Protein AF-A0A4P7W1M1-F1 (afdb_monomer_lite)

InterPro domains:
  IPR024361 Bacteroidetes-Associated Carbohydrate-binding Often N-terminal [PF13004] (93-148)

Secondary structure (DSSP, 8-state):
--HHHHHHHHHHHHHHHHHHHHHHHHHHHHHHHHHHHHHHHHHHHH------------HHHHHH-EEE-SS-EEEEEEE---TTSPPEEEEEE-S-SS---EEEEEEEETTEEEEEEEE----SSS-EEEEEEEEETTEEEEEEEEE-----EE-SPP-BPPTT-EEEEEEEE-SS--EEEEE--TT-----EEE---EEEETTEEEEEEEE----SS-EEEEEEEEETTEEEEEEEEE---------

pLDDT: mean 82.11, std 13.08, range [32.19, 96.81]

Sequence (248 aa):
MNALAIHLYLTIRYINLSFNYFCNFYRIIVMKKLLIFIFCSLILTACEDEPEVDFNFPDDIINKGIKFGPSYDVKTLYFNAPRKSEPKVSVEEITHTYEEWLSTQCYYDDGKWILRIAVSGNDKNSDRRGYVNLKVGKSMTKITVIQKIDNITIQTQPQILPNTGGELKIRFISAEKPKVAINYPAQSNSTWCSLGEITEVDEDTYEVPVSYKENTTYGRIAKLWITTGRDNKVLLSSSVRNSLMNQR

Foldseek 3Di:
DVPVVVVVVVVVVVVVVVVVVVVVVVVVVVVVVVVVVVVVVVVVVVPDQQDDWDKDDPPCQQPVFAEAEQAKDKDKDKIATPPVQDKDKDKFWPDPDPDDFWDWDWDDDDRIIMIMIIGHGHPDPAKTKMWIWIDTGPDIGIGIYIYGDFDKAWPDAADADEQAWDKDKTKIAHSDQKDKDKDFDPVDPDPQKDWDDWDAPDHSMIIIIITGHHHPDAKGKIWIWIDDDHDIDIHIYIHHDPPPPDDD

Structure (mmCIF, N/CA/C/O backbone):
data_AF-A0A4P7W1M1-F1
#
_entry.id   AF-A0A4P7W1M1-F1
#
loop_
_atom_site.group_PDB
_atom_site.id
_atom_site.type_symbol
_atom_site.label_atom_id
_atom_site.label_alt_id
_atom_site.label_comp_id
_atom_site.label_asym_id
_atom_site.label_entity_id
_atom_site.label_seq_id
_atom_site.pdbx_PDB_ins_code
_atom_site.Cartn_x
_atom_site.Cartn_y
_atom_site.Cartn_z
_atom_site.occupancy
_atom_site.B_iso_or_equiv
_atom_site.auth_seq_id
_atom_site.auth_comp_id
_atom_site.auth_asym_id
_atom_site.auth_atom_id
_atom_site.pdbx_PDB_model_num
ATOM 1 N N . MET A 1 1 ? -56.225 21.447 88.882 1.00 61.09 1 MET A N 1
ATOM 2 C CA . MET A 1 1 ? -56.514 20.288 88.005 1.00 61.09 1 MET A CA 1
ATOM 3 C C . MET A 1 1 ? -56.114 20.483 86.528 1.00 61.09 1 MET A C 1
ATOM 5 O O . MET A 1 1 ? -56.487 19.660 85.711 1.00 61.09 1 MET A O 1
ATOM 9 N N . ASN A 1 2 ? -55.305 21.499 86.175 1.00 73.38 2 ASN A N 1
ATOM 10 C CA . ASN A 1 2 ? -54.957 21.807 84.772 1.00 73.38 2 ASN A CA 1
ATOM 11 C C . ASN A 1 2 ? -53.501 21.454 84.388 1.00 73.38 2 ASN A C 1
ATOM 13 O O . ASN A 1 2 ? -53.225 21.092 83.250 1.00 73.38 2 ASN A O 1
ATOM 17 N N . ALA A 1 3 ? -52.561 21.503 85.341 1.00 77.06 3 ALA A N 1
ATOM 18 C CA . ALA A 1 3 ? -51.132 21.310 85.063 1.00 77.06 3 ALA A CA 1
ATOM 19 C C . ALA A 1 3 ? -50.779 19.882 84.604 1.00 77.06 3 ALA A C 1
ATOM 21 O O . ALA A 1 3 ? -49.999 19.713 83.673 1.00 77.06 3 ALA A O 1
ATOM 22 N N . LEU A 1 4 ? -51.395 18.859 85.209 1.00 87.38 4 LEU A N 1
ATOM 23 C CA . LEU A 1 4 ? -51.164 17.453 84.854 1.00 87.38 4 LEU A CA 1
ATOM 24 C C . LEU A 1 4 ? -51.621 17.144 83.417 1.00 87.38 4 LEU A C 1
ATOM 26 O O . LEU A 1 4 ? -50.914 16.471 82.674 1.00 87.38 4 LEU A O 1
ATOM 30 N N . ALA A 1 5 ? -52.779 17.674 83.013 1.00 85.62 5 ALA A N 1
ATOM 31 C CA . ALA A 1 5 ? -53.331 17.472 81.676 1.00 85.62 5 ALA A CA 1
ATOM 32 C C . ALA A 1 5 ? -52.483 18.164 80.596 1.00 85.62 5 ALA A C 1
ATOM 34 O O . ALA A 1 5 ? -52.197 17.566 79.561 1.00 85.62 5 ALA A O 1
ATOM 35 N N . ILE A 1 6 ? -52.015 19.391 80.861 1.00 86.50 6 ILE A N 1
ATOM 36 C CA . ILE A 1 6 ? -51.102 20.119 79.964 1.00 86.50 6 ILE A CA 1
ATOM 37 C C . ILE A 1 6 ? -49.768 19.374 79.834 1.00 86.50 6 ILE A C 1
ATOM 39 O O . ILE A 1 6 ? -49.251 19.226 78.728 1.00 86.50 6 ILE A O 1
ATOM 43 N N . HIS A 1 7 ? -49.230 18.864 80.945 1.00 88.56 7 HIS A N 1
ATOM 44 C CA . HIS A 1 7 ? -47.982 18.106 80.940 1.00 88.56 7 HIS A CA 1
ATOM 45 C C . HIS A 1 7 ? -48.115 16.803 80.140 1.00 88.56 7 HIS A C 1
ATOM 47 O O . HIS A 1 7 ? -47.281 16.516 79.285 1.00 88.56 7 HIS A O 1
ATOM 53 N N . LEU A 1 8 ? -49.206 16.057 80.334 1.00 88.25 8 LEU A N 1
ATOM 54 C CA . LEU A 1 8 ? -49.486 14.840 79.573 1.00 88.25 8 LEU A CA 1
ATOM 55 C C . LEU A 1 8 ? -49.653 15.128 78.070 1.00 88.25 8 LEU A C 1
ATOM 57 O O . LEU A 1 8 ? -49.094 14.410 77.242 1.00 88.25 8 LEU A O 1
ATOM 61 N N . TYR A 1 9 ? -50.362 16.202 77.713 1.00 89.44 9 TYR A N 1
ATOM 62 C CA . TYR A 1 9 ? -50.540 16.626 76.321 1.00 89.44 9 TYR A CA 1
ATOM 63 C C . TYR A 1 9 ? -49.207 16.971 75.641 1.00 89.44 9 TYR A C 1
ATOM 65 O O . TYR A 1 9 ? -48.948 16.534 74.517 1.00 89.44 9 TYR A O 1
ATOM 73 N N . LEU A 1 10 ? -48.333 17.712 76.328 1.00 89.88 10 LEU A N 1
ATOM 74 C CA . LEU A 1 10 ? -47.008 18.062 75.813 1.00 89.88 10 LEU A CA 1
ATOM 75 C C . LEU A 1 10 ? -46.116 16.828 75.646 1.00 89.88 10 LEU A C 1
ATOM 77 O O . LEU A 1 10 ? -45.451 16.705 74.619 1.00 89.88 10 LEU A O 1
ATOM 81 N N . THR A 1 11 ? -46.155 15.886 76.590 1.00 90.56 11 THR A N 1
ATOM 82 C CA . THR A 1 11 ? -45.396 14.631 76.509 1.00 90.56 11 THR A CA 1
ATOM 83 C C . THR A 1 11 ? -45.856 13.764 75.337 1.00 90.56 11 THR A C 1
ATOM 85 O O . THR A 1 11 ? -45.025 13.306 74.556 1.00 90.56 11 THR A O 1
ATOM 88 N N . ILE A 1 12 ? -47.168 13.595 75.135 1.00 88.62 12 ILE A N 1
ATOM 89 C CA . ILE A 1 12 ? -47.704 12.836 73.991 1.00 88.62 12 ILE A CA 1
ATOM 90 C C . ILE A 1 12 ? -47.320 13.507 72.663 1.00 88.62 12 ILE A C 1
ATOM 92 O O . ILE A 1 12 ? -46.901 12.828 71.724 1.00 88.62 12 ILE A O 1
ATOM 96 N N . ARG A 1 13 ? -47.401 14.843 72.580 1.00 88.62 13 ARG A N 1
ATOM 97 C CA . ARG A 1 13 ? -46.996 15.595 71.382 1.00 88.62 13 ARG A CA 1
ATOM 98 C C . ARG A 1 13 ? -45.499 15.464 71.104 1.00 88.62 13 ARG A C 1
ATOM 100 O O . ARG A 1 13 ? -45.118 15.305 69.947 1.00 88.62 13 ARG A O 1
ATOM 107 N N . TYR A 1 14 ? -44.665 15.500 72.141 1.00 87.38 14 TYR A N 1
ATOM 108 C CA . TYR A 1 14 ? -43.219 15.325 72.026 1.00 87.38 14 TYR A CA 1
ATOM 109 C C . TYR A 1 14 ? -42.852 13.916 71.548 1.00 87.38 14 TYR A C 1
ATOM 111 O O . TYR A 1 14 ? -42.043 13.772 70.631 1.00 87.38 14 TYR A O 1
ATOM 119 N N . ILE A 1 15 ? -43.497 12.881 72.096 1.00 86.25 15 ILE A N 1
ATOM 120 C CA . ILE A 1 15 ? -43.318 11.491 71.656 1.00 86.25 15 ILE A CA 1
ATOM 121 C C . ILE A 1 15 ? -43.720 11.349 70.183 1.00 86.25 15 ILE A C 1
ATOM 123 O O . ILE A 1 15 ? -42.936 10.842 69.386 1.00 86.25 15 ILE A O 1
ATOM 127 N N . ASN A 1 16 ? -44.891 11.857 69.791 1.00 85.38 16 ASN A N 1
ATOM 128 C CA . ASN A 1 16 ? -45.369 11.774 68.408 1.00 85.38 16 ASN A CA 1
ATOM 129 C C . ASN A 1 16 ? -44.419 12.487 67.425 1.00 85.38 16 ASN A C 1
ATOM 131 O O . ASN A 1 16 ? -44.045 11.930 66.392 1.00 85.38 16 ASN A O 1
ATOM 135 N N . LEU A 1 17 ? -43.942 13.684 67.783 1.00 83.38 17 LEU A N 1
ATOM 136 C CA . LEU A 1 17 ? -42.967 14.416 66.977 1.00 83.38 17 LEU A CA 1
ATOM 137 C C . LEU A 1 17 ? -41.650 13.631 66.839 1.00 83.38 17 LEU A C 1
ATOM 139 O O . LEU A 1 17 ? -41.124 13.498 65.735 1.00 83.38 17 LEU A O 1
ATOM 143 N N . SER A 1 18 ? -41.160 13.052 67.938 1.00 81.19 18 SER A N 1
ATOM 144 C CA . SER A 1 18 ? -39.919 12.268 67.972 1.00 81.19 18 SER A CA 1
ATOM 145 C C . SER A 1 18 ? -40.007 11.007 67.104 1.00 81.19 18 SER A C 1
ATOM 147 O O . SER A 1 18 ? -39.092 10.723 66.330 1.00 81.19 18 SER A O 1
ATOM 149 N N . PHE A 1 19 ? -41.133 10.288 67.153 1.00 77.88 19 PHE A N 1
ATOM 150 C CA . PHE A 1 19 ? -41.382 9.123 66.297 1.00 77.88 19 PHE A CA 1
ATOM 151 C C . PHE A 1 19 ? -41.468 9.491 64.811 1.00 77.88 19 PHE A C 1
ATOM 153 O O . PHE A 1 19 ? -40.951 8.759 63.966 1.00 77.88 19 PHE A O 1
ATOM 160 N N . ASN A 1 20 ? -42.070 10.635 64.478 1.00 81.00 20 ASN A N 1
ATOM 161 C CA . ASN A 1 20 ? -42.188 11.094 63.094 1.00 81.00 20 ASN A CA 1
ATOM 162 C C . ASN A 1 20 ? -40.812 11.459 62.499 1.00 81.00 20 ASN A C 1
ATOM 164 O O . ASN A 1 20 ? -40.469 11.030 61.395 1.00 81.00 20 ASN A O 1
ATOM 168 N N . TYR A 1 21 ? -39.967 12.153 63.271 1.00 79.38 21 TYR A N 1
ATOM 169 C CA . TYR A 1 21 ? -38.579 12.421 62.880 1.00 79.38 21 TYR A CA 1
ATOM 170 C C . TYR A 1 21 ? -37.759 11.137 62.716 1.00 79.38 21 TYR A C 1
ATOM 172 O O . TYR A 1 21 ? -37.032 11.001 61.730 1.00 79.38 21 TYR A O 1
ATOM 180 N N . PHE A 1 22 ? -37.912 10.170 63.625 1.00 79.00 22 PHE A N 1
ATOM 181 C CA . PHE A 1 22 ? -37.220 8.884 63.537 1.00 79.00 22 PHE A CA 1
ATOM 182 C C . PHE A 1 22 ? -37.613 8.095 62.276 1.00 79.00 22 PHE A C 1
ATOM 184 O O . PHE A 1 22 ? -36.745 7.600 61.554 1.00 79.00 22 PHE A O 1
ATOM 191 N N . CYS A 1 23 ? -38.908 8.042 61.950 1.00 70.19 23 CYS A N 1
ATOM 192 C CA . CYS A 1 23 ? -39.398 7.376 60.741 1.00 70.19 23 CYS A CA 1
ATOM 193 C C . CYS A 1 23 ? -38.884 8.049 59.458 1.00 70.19 23 CYS A C 1
ATOM 195 O O . CYS A 1 23 ? -38.475 7.361 58.521 1.00 70.19 23 CYS A O 1
ATOM 197 N N . ASN A 1 24 ? -38.842 9.385 59.419 1.00 77.44 24 ASN A N 1
ATOM 198 C CA . ASN A 1 24 ? -38.277 10.118 58.284 1.00 77.44 24 ASN A CA 1
ATOM 199 C C . ASN A 1 24 ? -36.773 9.864 58.126 1.00 77.44 24 ASN A C 1
ATOM 201 O O . ASN A 1 24 ? -36.302 9.648 57.009 1.00 77.44 24 ASN A O 1
ATOM 205 N N . PHE A 1 25 ? -36.024 9.819 59.230 1.00 76.88 25 PHE A N 1
ATOM 206 C CA . PHE A 1 25 ? -34.594 9.513 59.206 1.00 76.88 25 PHE A CA 1
ATOM 207 C C . PHE A 1 25 ? -34.324 8.100 58.671 1.00 76.88 25 PHE A C 1
ATOM 209 O O . PHE A 1 25 ? -33.496 7.917 57.776 1.00 76.88 25 PHE A O 1
ATOM 216 N N . TYR A 1 26 ? -35.091 7.111 59.139 1.00 77.38 26 TYR A N 1
ATOM 217 C CA . TYR A 1 26 ? -35.019 5.742 58.630 1.00 77.38 26 TYR A CA 1
ATOM 218 C C . TYR A 1 26 ? -35.339 5.672 57.129 1.00 77.38 26 TYR A C 1
ATOM 220 O O . TYR A 1 26 ? -34.598 5.052 56.364 1.00 77.38 26 TYR A O 1
ATOM 228 N N . ARG A 1 27 ? -36.382 6.376 56.669 1.00 77.88 27 ARG A N 1
ATOM 229 C CA . ARG A 1 27 ? -36.769 6.421 55.250 1.00 77.88 27 ARG A CA 1
ATOM 230 C C . ARG A 1 27 ? -35.666 6.996 54.359 1.00 77.88 27 ARG A C 1
ATOM 232 O O . ARG A 1 27 ? -35.419 6.459 53.282 1.00 77.88 27 ARG A O 1
ATOM 239 N N . ILE A 1 28 ? -34.968 8.038 54.814 1.00 81.81 28 ILE A N 1
ATOM 240 C CA . ILE A 1 28 ? -33.827 8.624 54.091 1.00 81.81 28 ILE A CA 1
ATOM 241 C C . ILE A 1 28 ? -32.672 7.619 53.988 1.00 81.81 28 ILE A C 1
ATOM 243 O O . ILE A 1 28 ? -32.080 7.476 52.918 1.00 81.81 28 ILE A O 1
ATOM 247 N N . ILE A 1 29 ? -32.358 6.896 55.067 1.00 81.12 29 ILE A N 1
ATOM 248 C CA . ILE A 1 29 ? -31.296 5.876 55.063 1.00 81.12 29 ILE A CA 1
ATOM 249 C C . ILE A 1 29 ? -31.637 4.733 54.100 1.00 81.12 29 ILE A C 1
ATOM 251 O O . ILE A 1 29 ? -30.782 4.321 53.314 1.00 81.12 29 ILE A O 1
ATOM 255 N N . VAL A 1 30 ? -32.878 4.240 54.130 1.00 79.81 30 VAL A N 1
ATOM 256 C CA . VAL A 1 30 ? -33.335 3.160 53.242 1.00 79.81 30 VAL A CA 1
ATOM 257 C C . VAL A 1 30 ? -33.290 3.601 51.777 1.00 79.81 30 VAL A C 1
ATOM 259 O O . VAL A 1 30 ? -32.744 2.879 50.945 1.00 79.81 30 VAL A O 1
ATOM 262 N N . MET A 1 31 ? -33.772 4.809 51.466 1.00 85.12 31 MET A N 1
ATOM 263 C CA . MET A 1 31 ? -33.715 5.375 50.111 1.00 85.12 31 MET A CA 1
ATOM 264 C C . MET A 1 31 ? -32.271 5.528 49.615 1.00 85.12 31 MET A C 1
ATOM 266 O O . MET A 1 31 ? -31.979 5.151 48.485 1.00 85.12 31 MET A O 1
ATOM 270 N N . LYS A 1 32 ? -31.344 6.004 50.461 1.00 82.38 32 LYS A N 1
ATOM 271 C CA . LYS A 1 32 ? -29.915 6.109 50.110 1.00 82.38 32 LYS A CA 1
ATOM 272 C C . LYS A 1 32 ? -29.282 4.747 49.825 1.00 82.38 32 LYS A C 1
ATOM 274 O O . LYS A 1 32 ? -28.564 4.616 48.839 1.00 82.38 32 LYS A O 1
ATOM 279 N N . LYS A 1 33 ? -29.555 3.731 50.653 1.00 84.50 33 LYS A N 1
ATOM 280 C CA . LYS A 1 33 ? -29.047 2.367 50.427 1.00 84.50 33 LYS A CA 1
ATOM 281 C C . LYS A 1 33 ? -29.582 1.765 49.128 1.00 84.50 33 LYS A C 1
ATOM 283 O O . LYS A 1 33 ? -28.815 1.147 48.398 1.00 84.50 33 LYS A O 1
ATOM 288 N N . LEU A 1 34 ? -30.862 1.984 48.825 1.00 84.62 34 LEU A N 1
ATOM 289 C CA . LEU A 1 34 ? -31.472 1.522 47.580 1.00 84.62 34 LEU A CA 1
ATOM 290 C C . LEU A 1 34 ? -30.829 2.192 46.357 1.00 84.62 34 LEU A C 1
ATOM 292 O O . LEU A 1 34 ? -30.487 1.511 45.397 1.00 84.62 34 LEU A O 1
ATOM 296 N N . LEU A 1 35 ? -30.599 3.507 46.416 1.00 83.75 35 LEU A N 1
ATOM 297 C CA . LEU A 1 35 ? -29.946 4.264 45.344 1.00 83.75 35 LEU A CA 1
ATOM 298 C C . LEU A 1 35 ? -28.510 3.786 45.090 1.00 83.75 35 LEU A C 1
ATOM 300 O O . LEU A 1 35 ? -28.129 3.591 43.940 1.00 83.75 35 LEU A O 1
ATOM 304 N N . ILE A 1 36 ? -27.739 3.537 46.154 1.00 86.88 36 ILE A N 1
ATOM 305 C CA . ILE A 1 36 ? -26.383 2.974 46.053 1.00 86.88 36 ILE A CA 1
ATOM 306 C C . ILE A 1 36 ? -26.425 1.579 45.421 1.00 86.88 36 ILE A C 1
ATOM 308 O O . ILE A 1 36 ? -25.640 1.296 44.525 1.00 86.88 36 ILE A O 1
ATOM 312 N N . PHE A 1 37 ? -27.358 0.721 45.839 1.00 84.56 37 PHE A N 1
ATOM 313 C CA . PHE A 1 37 ? -27.497 -0.623 45.281 1.00 84.56 37 PHE A CA 1
ATOM 314 C C . PHE A 1 37 ? -27.858 -0.602 43.788 1.00 84.56 37 PHE A C 1
ATOM 316 O O . PHE A 1 37 ? -27.264 -1.340 43.003 1.00 84.56 37 PHE A O 1
ATOM 323 N N . ILE A 1 38 ? -28.782 0.275 43.382 1.00 83.19 38 ILE A N 1
ATOM 324 C CA . ILE A 1 38 ? -29.147 0.476 41.972 1.00 83.19 38 ILE A CA 1
ATOM 325 C C . ILE A 1 38 ? -27.938 0.980 41.179 1.00 83.19 38 ILE A C 1
ATOM 327 O O . ILE A 1 38 ? -27.645 0.444 40.117 1.00 83.19 38 ILE A O 1
ATOM 331 N N . PHE A 1 39 ? -27.197 1.956 41.708 1.00 82.44 39 PHE A N 1
ATOM 332 C CA . PHE A 1 39 ? -26.004 2.492 41.055 1.00 82.44 39 PHE A CA 1
ATOM 333 C C . PHE A 1 39 ? -24.899 1.435 40.900 1.00 82.44 39 PHE A C 1
ATOM 335 O O . PHE A 1 39 ? -24.341 1.284 39.818 1.00 82.44 39 PHE A O 1
ATOM 342 N N . CYS A 1 40 ? -24.634 0.632 41.936 1.00 77.69 40 CYS A N 1
ATOM 343 C CA . CYS A 1 40 ? -23.702 -0.495 41.853 1.00 77.69 40 CYS A CA 1
ATOM 344 C C . CYS A 1 40 ? -24.163 -1.559 40.845 1.00 77.69 40 CYS A C 1
ATOM 346 O O . CYS A 1 40 ? -23.342 -2.077 40.095 1.00 77.69 40 CYS A O 1
ATOM 348 N N . SER A 1 41 ? -25.463 -1.855 40.787 1.00 77.19 41 SER A N 1
ATOM 349 C CA . SER A 1 41 ? -26.026 -2.813 39.822 1.00 77.19 41 SER A CA 1
ATOM 350 C C . SER A 1 41 ? -25.926 -2.300 38.379 1.00 77.19 41 SER A C 1
ATOM 352 O O . SER A 1 41 ? -25.639 -3.069 37.465 1.00 77.19 41 SER A O 1
ATOM 354 N N . LEU A 1 42 ? -26.097 -0.991 38.170 1.00 74.50 42 LEU A N 1
ATOM 355 C CA . LEU A 1 42 ? -25.891 -0.334 36.875 1.00 74.50 42 LEU A CA 1
ATOM 356 C C . LEU A 1 42 ? -24.417 -0.365 36.442 1.00 74.50 42 LEU A C 1
ATOM 358 O O . LEU A 1 42 ? -24.126 -0.619 35.280 1.00 74.50 42 LEU A O 1
ATOM 362 N N . ILE A 1 43 ? -23.474 -0.169 37.369 1.00 71.12 43 ILE A N 1
ATOM 363 C CA . ILE A 1 43 ? -22.036 -0.284 37.069 1.00 71.12 43 ILE A CA 1
ATOM 364 C C . ILE A 1 43 ? -21.655 -1.731 36.730 1.00 71.12 43 ILE A C 1
ATOM 366 O O . ILE A 1 43 ? -20.899 -1.959 35.790 1.00 71.12 43 ILE A O 1
ATOM 370 N N . LEU A 1 44 ? -22.189 -2.710 37.466 1.00 65.12 44 LEU A N 1
ATOM 371 C CA . LEU A 1 44 ? -21.928 -4.130 37.210 1.00 65.12 44 LEU A CA 1
ATOM 372 C C . LEU A 1 44 ? -22.513 -4.598 35.871 1.00 65.12 44 LEU A C 1
ATOM 374 O O . LEU A 1 44 ? -21.884 -5.398 35.193 1.00 65.12 44 LEU A O 1
ATOM 378 N N . THR A 1 45 ? -23.671 -4.073 35.462 1.00 61.38 45 THR A N 1
ATOM 379 C CA . THR A 1 45 ? -24.253 -4.354 34.135 1.00 61.38 45 THR A CA 1
ATOM 380 C C . THR A 1 45 ? -23.542 -3.618 33.000 1.00 61.38 45 THR A C 1
ATOM 382 O O . THR A 1 45 ? -23.507 -4.133 31.893 1.00 61.38 45 THR A O 1
ATOM 385 N N . ALA A 1 46 ? -22.915 -2.465 33.254 1.00 61.34 46 ALA A N 1
ATOM 386 C CA . ALA A 1 46 ? -22.050 -1.798 32.274 1.00 61.34 46 ALA A CA 1
ATOM 387 C C . ALA A 1 46 ? -20.712 -2.530 32.049 1.00 61.34 46 ALA A C 1
ATOM 389 O O . ALA A 1 46 ? -20.013 -2.262 31.073 1.00 61.34 46 ALA A O 1
ATOM 390 N N . CYS A 1 47 ? -20.354 -3.458 32.938 1.00 55.91 47 CYS A N 1
ATOM 391 C CA . CYS A 1 47 ? -19.237 -4.376 32.767 1.00 55.91 47 CYS A CA 1
ATOM 392 C C . CYS A 1 47 ? -19.719 -5.629 32.015 1.00 55.91 47 CYS A C 1
ATOM 394 O O . CYS A 1 47 ? -19.639 -6.743 32.523 1.00 55.91 47 CYS A O 1
ATOM 396 N N . GLU A 1 48 ? -20.289 -5.451 30.821 1.00 59.47 48 GLU A N 1
ATOM 397 C CA . GLU A 1 48 ? -20.511 -6.584 29.923 1.00 59.47 48 GLU A CA 1
ATOM 398 C C . GLU A 1 48 ? -19.146 -7.133 29.495 1.00 59.47 48 GLU A C 1
ATOM 400 O O . GLU A 1 48 ? -18.283 -6.401 29.002 1.00 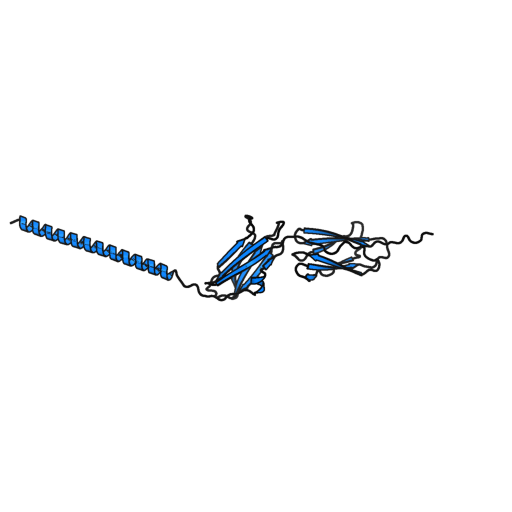59.47 48 GLU A O 1
ATOM 405 N N . ASP A 1 49 ? -18.944 -8.432 29.709 1.00 66.94 49 ASP A N 1
ATOM 406 C CA . ASP A 1 49 ? -17.794 -9.159 29.193 1.00 66.94 49 ASP A CA 1
ATOM 407 C C . ASP A 1 49 ? -17.782 -9.046 27.663 1.00 66.94 49 ASP A C 1
ATOM 409 O O . ASP A 1 49 ? -18.542 -9.730 26.975 1.00 66.94 49 ASP A O 1
ATOM 413 N N . GLU A 1 50 ? -16.927 -8.167 27.119 1.00 68.94 50 GLU A N 1
ATOM 414 C CA . GLU A 1 50 ? -16.686 -8.113 25.674 1.00 68.94 50 GLU A CA 1
ATOM 415 C C . GLU A 1 50 ? -16.345 -9.546 25.208 1.00 68.94 50 GLU A C 1
ATOM 417 O O . GLU A 1 50 ? -15.461 -10.182 25.800 1.00 68.94 50 GLU A O 1
ATOM 422 N N . PRO A 1 51 ? -17.046 -10.095 24.197 1.00 71.88 51 PRO A N 1
ATOM 423 C CA . PRO A 1 51 ? -16.843 -11.476 23.786 1.00 71.88 51 PRO A CA 1
ATOM 424 C C . PRO A 1 51 ? -15.407 -11.672 23.299 1.00 71.88 51 PRO A C 1
ATOM 426 O O . PRO A 1 51 ? -14.821 -10.791 22.661 1.00 71.88 51 PRO A O 1
ATOM 429 N N . GLU A 1 52 ? -14.838 -12.838 23.587 1.00 74.81 52 GLU A N 1
ATOM 430 C CA . GLU A 1 52 ? -13.599 -13.262 22.948 1.00 74.81 52 GLU A CA 1
ATOM 431 C C . GLU A 1 52 ? -13.924 -13.599 21.489 1.00 74.81 52 GLU A C 1
ATOM 433 O O . GLU A 1 52 ? -14.751 -14.466 21.201 1.00 74.81 52 GLU A O 1
ATOM 438 N N . VAL A 1 53 ? -13.348 -12.829 20.568 1.00 81.06 53 VAL A N 1
ATOM 439 C CA . VAL A 1 53 ? -13.566 -12.981 19.130 1.00 81.06 53 VAL A CA 1
ATOM 440 C C . VAL A 1 53 ? -12.237 -13.345 18.505 1.00 81.06 53 VAL A C 1
ATOM 442 O O . VAL A 1 53 ? -11.291 -12.561 18.563 1.00 81.06 53 VAL A O 1
ATOM 445 N N . ASP A 1 54 ? -12.176 -14.516 17.887 1.00 74.81 54 ASP A N 1
ATOM 446 C CA . ASP A 1 54 ? -11.045 -14.877 17.045 1.00 74.81 54 ASP A CA 1
ATOM 447 C C . ASP A 1 54 ? -11.226 -14.216 15.673 1.00 74.81 54 ASP A C 1
ATOM 449 O O . ASP A 1 54 ? -12.142 -14.545 14.914 1.00 74.81 54 ASP A O 1
ATOM 453 N N . PHE A 1 55 ? -10.394 -13.219 15.389 1.00 82.62 55 PHE A N 1
ATOM 454 C CA . PHE A 1 55 ? -10.259 -12.622 14.069 1.00 82.62 55 PHE A CA 1
ATOM 455 C C . PHE A 1 55 ? -8.771 -12.387 13.824 1.00 82.62 55 PHE A C 1
ATOM 457 O O . PHE A 1 55 ? -8.065 -11.891 14.698 1.00 82.62 55 PHE A O 1
ATOM 464 N N . ASN A 1 56 ? -8.295 -12.741 12.635 1.00 75.88 56 ASN A N 1
ATOM 465 C CA . ASN A 1 56 ? -6.898 -12.581 12.257 1.00 75.88 56 ASN A CA 1
ATOM 466 C C . ASN A 1 56 ? -6.791 -12.193 10.781 1.00 75.88 56 ASN A C 1
ATOM 468 O O . ASN A 1 56 ? -7.638 -12.556 9.960 1.00 75.88 56 ASN A O 1
ATOM 472 N N . PHE A 1 57 ? -5.734 -11.457 10.450 1.00 85.19 57 PHE A N 1
ATOM 473 C CA . PHE A 1 57 ? -5.298 -11.265 9.069 1.00 85.19 57 PHE A CA 1
ATOM 474 C C . PHE A 1 57 ? -4.235 -12.310 8.716 1.00 85.19 57 PHE A C 1
ATOM 476 O O . PHE A 1 57 ? -3.613 -12.865 9.621 1.00 85.19 57 PHE A O 1
ATOM 483 N N . PRO A 1 58 ? -3.992 -12.569 7.419 1.00 86.75 58 PRO A N 1
ATOM 484 C CA . PRO A 1 58 ? -2.864 -13.386 6.986 1.00 86.75 58 PRO A CA 1
ATOM 485 C C . PRO A 1 58 ? -1.547 -12.967 7.657 1.00 86.75 58 PRO A C 1
ATOM 487 O O . PRO A 1 58 ? -1.255 -11.771 7.735 1.00 86.75 58 PRO A O 1
ATOM 490 N N . ASP A 1 59 ? -0.728 -13.944 8.062 1.00 84.94 59 ASP A N 1
ATOM 491 C CA . ASP A 1 59 ? 0.550 -13.724 8.760 1.00 84.94 59 ASP A CA 1
ATOM 492 C C . ASP A 1 59 ? 1.475 -12.750 8.030 1.00 84.94 59 ASP A C 1
ATOM 494 O O . ASP A 1 59 ? 2.229 -12.011 8.658 1.00 84.94 59 ASP A O 1
ATOM 498 N N . ASP A 1 60 ? 1.413 -12.720 6.698 1.00 86.56 60 ASP A N 1
ATOM 499 C CA . ASP A 1 60 ? 2.226 -11.811 5.897 1.00 86.56 60 ASP A CA 1
ATOM 500 C C . ASP A 1 60 ? 1.881 -10.336 6.180 1.00 86.56 60 ASP A C 1
ATOM 502 O O . ASP A 1 60 ? 2.763 -9.501 6.366 1.00 86.56 60 ASP A O 1
ATOM 506 N N . ILE A 1 61 ? 0.590 -10.023 6.334 1.00 87.69 61 ILE A N 1
ATOM 507 C CA . ILE A 1 61 ? 0.119 -8.672 6.672 1.00 87.69 61 ILE A CA 1
ATOM 508 C C . ILE A 1 61 ? 0.550 -8.293 8.088 1.00 87.69 61 ILE A C 1
ATOM 510 O O . ILE A 1 61 ? 0.948 -7.154 8.325 1.00 87.69 61 ILE A O 1
ATOM 514 N N . ILE A 1 62 ? 0.479 -9.236 9.026 1.00 87.44 62 ILE A N 1
ATOM 515 C CA . ILE A 1 62 ? 0.848 -8.990 10.422 1.00 87.44 62 ILE A CA 1
ATOM 516 C C . ILE A 1 62 ? 2.357 -8.777 10.559 1.00 87.44 62 ILE A C 1
ATOM 518 O O . ILE A 1 62 ? 2.794 -7.822 11.199 1.00 87.44 62 ILE A O 1
ATOM 522 N N . ASN A 1 63 ? 3.153 -9.634 9.920 1.00 88.19 63 ASN A N 1
ATOM 523 C CA . ASN A 1 63 ? 4.601 -9.653 10.094 1.00 88.19 63 ASN A CA 1
ATOM 524 C C . ASN A 1 63 ? 5.326 -8.635 9.204 1.00 88.19 63 ASN A C 1
ATOM 526 O O . ASN A 1 63 ? 6.267 -7.989 9.666 1.00 88.19 63 ASN A O 1
ATOM 530 N N . LYS A 1 64 ? 4.917 -8.472 7.938 1.00 89.44 64 LYS A N 1
ATOM 531 C CA . LYS A 1 64 ? 5.563 -7.534 6.999 1.00 89.44 64 LYS A CA 1
ATOM 532 C C . LYS A 1 64 ? 4.865 -6.179 6.922 1.00 89.44 64 LYS A C 1
ATOM 534 O O . LYS A 1 64 ? 5.487 -5.199 6.505 1.00 89.44 64 LYS A O 1
ATOM 539 N N . GLY A 1 65 ? 3.604 -6.103 7.340 1.00 91.25 65 GLY A N 1
ATOM 540 C CA . GLY A 1 65 ? 2.791 -4.905 7.193 1.00 91.25 65 GLY A CA 1
ATOM 541 C C . GLY A 1 65 ? 2.292 -4.690 5.765 1.00 91.25 65 GLY A C 1
ATOM 542 O O . GLY A 1 65 ? 2.423 -5.532 4.878 1.00 91.25 65 GLY A O 1
ATOM 543 N N . ILE A 1 66 ? 1.712 -3.517 5.541 1.00 93.56 66 ILE A N 1
ATOM 544 C CA . ILE A 1 66 ? 1.174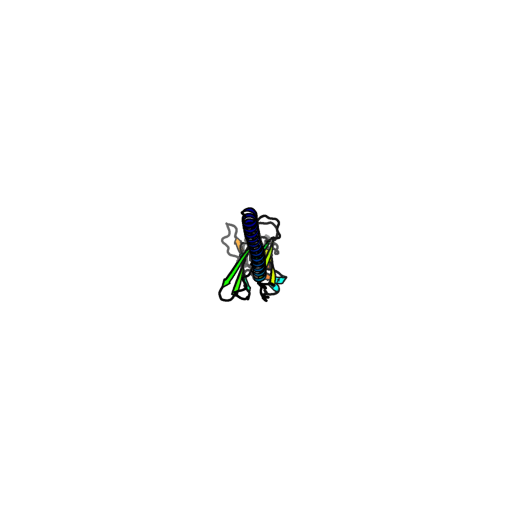 -3.087 4.257 1.00 93.56 66 ILE A CA 1
ATOM 545 C C . ILE A 1 66 ? 2.066 -1.987 3.701 1.00 93.56 66 ILE A C 1
ATOM 547 O O . ILE A 1 66 ? 2.229 -0.931 4.315 1.00 93.56 66 ILE A O 1
ATOM 551 N N . LYS A 1 67 ? 2.624 -2.238 2.516 1.00 92.25 67 LYS A N 1
ATOM 552 C CA . LYS A 1 67 ? 3.433 -1.269 1.777 1.00 92.25 67 LYS A CA 1
ATOM 553 C C . LYS A 1 67 ? 2.566 -0.468 0.813 1.00 92.25 67 LYS A C 1
ATOM 555 O O . LYS A 1 67 ? 1.753 -1.052 0.095 1.00 92.25 67 LYS A O 1
ATOM 560 N N . PHE A 1 68 ? 2.764 0.839 0.794 1.00 91.94 68 PHE A N 1
ATOM 561 C CA . PHE A 1 68 ? 2.177 1.767 -0.163 1.00 91.94 68 PHE A CA 1
ATOM 562 C C . PHE A 1 68 ? 3.277 2.491 -0.933 1.00 91.94 68 PHE A C 1
ATOM 564 O O . PHE A 1 68 ? 4.345 2.787 -0.383 1.00 91.94 68 PHE A O 1
ATOM 571 N N . GLY A 1 69 ? 2.976 2.802 -2.190 1.00 89.06 69 GLY A N 1
ATOM 572 C CA . GLY A 1 69 ? 3.769 3.723 -2.985 1.00 89.06 69 GLY A CA 1
ATOM 573 C C . GLY A 1 69 ? 3.674 5.167 -2.474 1.00 89.06 69 GLY A C 1
ATOM 574 O O . GLY A 1 69 ? 2.917 5.462 -1.540 1.00 89.06 69 GLY A O 1
ATOM 575 N N . PRO A 1 70 ? 4.451 6.090 -3.056 1.00 88.56 70 PRO A N 1
ATOM 576 C CA . PRO A 1 70 ? 4.405 7.504 -2.702 1.00 88.56 70 PRO A CA 1
ATOM 577 C C . PRO A 1 70 ? 3.091 8.211 -3.033 1.00 88.56 70 PRO A C 1
ATOM 579 O O . PRO A 1 70 ? 2.842 9.288 -2.494 1.00 88.56 70 PRO A O 1
ATOM 582 N N . SER A 1 71 ? 2.268 7.678 -3.930 1.00 88.88 71 SER A N 1
ATOM 583 C CA . SER A 1 71 ? 1.016 8.314 -4.333 1.00 88.88 71 SER A CA 1
ATOM 584 C C . SER A 1 71 ? -0.108 8.064 -3.318 1.00 88.88 71 SER A C 1
ATOM 586 O O . SER A 1 71 ? 0.010 7.241 -2.409 1.00 88.88 71 SER A O 1
ATOM 588 N N . TYR A 1 72 ? -1.223 8.789 -3.469 1.00 91.62 72 TYR A N 1
ATOM 589 C CA . TYR A 1 72 ? -2.464 8.420 -2.787 1.00 91.62 72 TYR A CA 1
ATOM 590 C C . TYR A 1 72 ? -2.898 7.029 -3.245 1.00 91.62 72 TYR A C 1
ATOM 592 O O . TYR A 1 72 ? -2.965 6.772 -4.449 1.00 91.62 72 TYR A O 1
ATOM 600 N N . ASP A 1 73 ? -3.241 6.171 -2.294 1.00 93.31 73 ASP A N 1
ATOM 601 C CA . ASP A 1 73 ? -3.727 4.829 -2.577 1.00 93.31 73 ASP A CA 1
ATOM 602 C C . ASP A 1 73 ? -4.580 4.304 -1.412 1.00 93.31 73 ASP A C 1
ATOM 604 O O . ASP A 1 73 ? -4.518 4.801 -0.280 1.00 93.31 73 ASP A O 1
ATOM 608 N N . VAL A 1 74 ? -5.414 3.306 -1.704 1.00 96.12 74 VAL A N 1
ATOM 609 C CA . VAL A 1 74 ? -6.327 2.680 -0.751 1.00 96.12 74 VAL A CA 1
ATOM 610 C C . VAL A 1 74 ? -6.244 1.170 -0.874 1.00 96.12 74 VAL A C 1
ATOM 612 O O . VAL A 1 74 ? -6.567 0.595 -1.912 1.00 96.12 74 VAL A O 1
ATOM 615 N N . LYS A 1 75 ? -5.928 0.507 0.237 1.00 95.44 75 LYS A N 1
ATOM 616 C CA . LYS A 1 75 ? -5.986 -0.952 0.340 1.00 95.44 75 LYS A CA 1
ATOM 617 C C . LYS A 1 75 ? -7.172 -1.381 1.181 1.00 95.44 75 LYS A C 1
ATOM 619 O O . LYS A 1 75 ? -7.493 -0.773 2.200 1.00 95.44 75 LYS A O 1
ATOM 624 N N . THR A 1 76 ? -7.830 -2.438 0.721 1.00 95.25 76 THR A N 1
ATOM 625 C CA . THR A 1 76 ? -9.021 -2.996 1.358 1.00 95.25 76 THR A CA 1
ATOM 626 C C . THR A 1 76 ? -8.692 -4.378 1.890 1.00 95.25 76 THR A C 1
ATOM 628 O O . THR A 1 76 ? -8.258 -5.245 1.134 1.00 95.25 76 THR A O 1
ATOM 631 N N . LEU A 1 77 ? -8.893 -4.570 3.188 1.00 93.94 77 LEU A N 1
ATOM 632 C CA . LEU A 1 77 ? -8.747 -5.848 3.865 1.00 93.94 77 LEU A CA 1
ATOM 633 C C . LEU A 1 77 ? -10.115 -6.362 4.288 1.00 93.94 77 LEU A C 1
ATOM 635 O O . LEU A 1 77 ? -10.997 -5.589 4.663 1.00 93.94 77 LEU A O 1
ATOM 639 N N . TYR A 1 78 ? -10.251 -7.680 4.283 1.00 91.81 78 TYR A N 1
ATOM 640 C CA . TYR A 1 78 ? -11.459 -8.370 4.704 1.00 91.81 78 TYR A CA 1
ATOM 641 C C . TYR A 1 78 ? -11.125 -9.261 5.886 1.00 91.81 78 TYR A C 1
ATOM 643 O O . TYR A 1 78 ? -10.098 -9.941 5.875 1.00 91.81 78 TYR A O 1
ATOM 651 N N . PHE A 1 79 ? -11.999 -9.284 6.883 1.00 89.94 79 PHE A N 1
ATOM 652 C CA . PHE A 1 79 ? -11.877 -10.202 8.006 1.00 89.94 79 PHE A CA 1
ATOM 653 C C . PHE A 1 79 ? -13.250 -10.678 8.472 1.00 89.94 79 PHE A C 1
ATOM 655 O O . PHE A 1 79 ? -14.281 -10.032 8.258 1.00 89.94 79 PHE A O 1
ATOM 662 N N . ASN A 1 80 ? -13.249 -11.850 9.099 1.00 87.19 80 ASN A N 1
ATOM 663 C CA . ASN A 1 80 ? -14.446 -12.456 9.654 1.00 87.19 80 ASN A CA 1
ATOM 664 C C . ASN A 1 80 ? -14.509 -12.137 11.147 1.00 87.19 80 ASN A C 1
ATOM 666 O O . ASN A 1 80 ? -13.572 -12.424 11.883 1.00 87.19 80 ASN A O 1
ATOM 670 N N . ALA A 1 81 ? -15.623 -11.559 11.581 1.00 86.12 81 ALA A N 1
ATOM 671 C CA . ALA A 1 81 ? -15.968 -11.387 12.985 1.00 86.12 81 ALA A CA 1
ATOM 672 C C . ALA A 1 81 ? -17.500 -11.326 13.120 1.00 86.12 81 ALA A C 1
ATOM 674 O O . ALA A 1 81 ? -18.181 -10.944 12.159 1.00 86.12 81 ALA A O 1
ATOM 675 N N . PRO A 1 82 ? -18.077 -11.681 14.283 1.00 84.50 82 PRO A N 1
ATOM 676 C CA . PRO A 1 82 ? -19.511 -11.549 14.507 1.00 84.50 82 PRO A CA 1
ATOM 677 C C . PRO A 1 82 ? -19.974 -10.105 14.284 1.00 84.50 82 PRO A C 1
ATOM 679 O O . PRO A 1 82 ? -19.361 -9.166 14.782 1.00 84.50 82 PRO A O 1
ATOM 682 N N . ARG A 1 83 ? -21.103 -9.907 13.593 1.00 80.81 83 ARG A N 1
ATOM 683 C CA . ARG A 1 83 ? -21.649 -8.561 13.318 1.00 80.81 83 ARG A CA 1
ATOM 684 C C . ARG A 1 83 ? -21.934 -7.745 14.587 1.00 80.81 83 ARG A C 1
ATOM 686 O O . ARG A 1 83 ? -21.865 -6.526 14.557 1.00 80.81 83 ARG A O 1
ATOM 693 N N . LYS A 1 84 ? -22.271 -8.414 15.694 1.00 82.56 84 LYS A N 1
ATOM 694 C CA . LYS A 1 84 ? -22.525 -7.765 16.994 1.00 82.56 84 LYS A CA 1
ATOM 695 C C . LYS A 1 84 ? -21.249 -7.228 17.654 1.00 82.56 84 LYS A C 1
ATOM 697 O O . LYS A 1 84 ? -21.344 -6.408 18.557 1.00 82.56 84 LYS A O 1
ATOM 702 N N . SER A 1 85 ? -20.082 -7.695 17.222 1.00 81.88 85 SER A N 1
ATOM 703 C CA . SER A 1 85 ? -18.783 -7.277 17.735 1.00 81.88 85 SER A CA 1
ATOM 704 C C . SER A 1 85 ? -18.249 -6.151 16.856 1.00 81.88 85 SER A C 1
ATOM 706 O O . SER A 1 85 ? -17.438 -6.389 15.966 1.00 81.88 85 SER A O 1
ATOM 708 N N . GLU A 1 86 ? -18.752 -4.935 17.066 1.00 84.88 86 GLU A N 1
ATOM 709 C CA . GLU A 1 86 ? -18.339 -3.771 16.279 1.00 84.88 86 GLU A CA 1
ATOM 710 C C . GLU A 1 86 ? -16.836 -3.473 16.484 1.00 84.88 86 GLU A C 1
ATOM 712 O O . GLU A 1 86 ? -16.397 -3.282 17.626 1.00 84.88 86 GLU A O 1
ATOM 717 N N . PRO A 1 87 ? -16.025 -3.450 15.411 1.00 89.50 87 PRO A N 1
ATOM 718 C CA . PRO A 1 87 ? -14.607 -3.154 15.498 1.00 89.50 87 PRO A CA 1
ATOM 719 C C . PRO A 1 87 ? -14.339 -1.700 15.877 1.00 89.50 87 PRO A C 1
ATOM 721 O O . PRO A 1 87 ? -14.906 -0.772 15.303 1.00 89.50 87 PRO A O 1
ATOM 724 N N . LYS A 1 88 ? -13.385 -1.492 16.781 1.00 90.31 88 LYS A N 1
ATOM 725 C CA . LYS A 1 88 ? -12.820 -0.178 17.094 1.00 90.31 88 LYS A CA 1
ATOM 726 C C . LYS A 1 88 ? -11.485 -0.050 16.370 1.00 90.31 88 LYS A C 1
ATOM 728 O O . LYS A 1 88 ? -10.601 -0.884 16.564 1.00 90.31 88 LYS A O 1
ATOM 733 N N . VAL A 1 89 ? -11.344 0.983 15.542 1.00 91.25 89 VAL A N 1
ATOM 734 C CA . VAL A 1 89 ? -10.118 1.248 14.777 1.00 91.25 89 VAL A CA 1
ATOM 735 C C . VAL A 1 89 ? -9.473 2.528 15.274 1.00 91.25 89 VAL A C 1
ATOM 737 O O . VAL A 1 89 ? -10.150 3.542 15.430 1.00 91.25 89 VAL A O 1
ATOM 740 N N . SER A 1 90 ? -8.168 2.486 15.510 1.00 89.56 90 SER A N 1
ATOM 741 C CA . SER A 1 90 ? -7.367 3.677 15.770 1.00 89.56 90 SER A CA 1
ATOM 742 C C . SER A 1 90 ? -6.099 3.675 14.930 1.00 89.56 90 SER A C 1
ATOM 744 O O . SER A 1 90 ? -5.588 2.626 14.529 1.00 89.56 90 SER A O 1
ATOM 746 N N . VAL A 1 91 ? -5.601 4.876 14.656 1.00 87.88 91 VAL A N 1
ATOM 747 C CA . VAL A 1 91 ? -4.375 5.101 13.896 1.00 87.88 91 VAL A CA 1
ATOM 748 C C . VAL A 1 91 ? -3.328 5.704 14.823 1.00 87.88 91 VAL A C 1
ATOM 750 O O . VAL A 1 91 ? -3.633 6.575 15.634 1.00 87.88 91 VAL A O 1
ATOM 753 N N . GLU A 1 92 ? -2.098 5.218 14.711 1.00 86.12 92 GLU A N 1
ATOM 754 C CA . GLU A 1 92 ? -0.926 5.738 15.413 1.00 86.12 92 GLU A CA 1
ATOM 755 C C . GLU A 1 92 ? 0.162 6.035 14.376 1.00 86.12 92 GLU A C 1
ATOM 757 O O . GLU A 1 92 ? 0.742 5.122 13.789 1.00 86.12 92 GLU A O 1
ATOM 762 N N . GLU A 1 93 ? 0.440 7.308 14.119 1.00 80.44 93 GLU A N 1
ATOM 763 C CA . GLU A 1 93 ? 1.487 7.730 13.186 1.00 80.44 93 GLU A CA 1
ATOM 764 C C . GLU A 1 93 ? 2.812 7.936 13.937 1.00 80.44 93 GLU A C 1
ATOM 766 O O . GLU A 1 93 ? 2.847 8.560 14.994 1.00 80.44 93 GLU A O 1
ATOM 771 N N . ILE A 1 94 ? 3.922 7.399 13.415 1.00 75.38 94 ILE A N 1
ATOM 772 C CA . ILE A 1 94 ? 5.234 7.450 14.099 1.00 75.38 94 ILE A CA 1
ATOM 773 C C . ILE A 1 94 ? 6.014 8.719 13.720 1.00 75.38 94 ILE A C 1
ATOM 775 O O . ILE A 1 94 ? 6.914 9.175 14.432 1.00 75.38 94 ILE A O 1
ATOM 779 N N . THR A 1 95 ? 5.708 9.297 12.561 1.00 62.62 95 THR A N 1
ATOM 780 C CA . THR A 1 95 ? 6.371 10.504 12.071 1.00 62.62 95 THR A CA 1
ATOM 781 C C . THR A 1 95 ? 5.860 11.733 12.819 1.00 62.62 95 THR A C 1
ATOM 783 O O . THR A 1 95 ? 4.666 11.995 12.831 1.00 62.62 95 THR A O 1
ATOM 786 N N . HIS A 1 96 ? 6.776 12.505 13.418 1.00 53.78 96 HIS A N 1
ATOM 787 C CA . HIS A 1 96 ? 6.512 13.707 14.234 1.00 53.78 96 HIS A CA 1
ATOM 788 C C . HIS A 1 96 ? 6.072 14.930 13.405 1.00 53.78 96 HIS A C 1
ATOM 790 O O . HIS A 1 96 ? 6.455 16.070 13.670 1.00 53.78 96 HIS A O 1
ATOM 796 N N . THR A 1 97 ? 5.304 14.701 12.353 1.00 54.34 97 THR A N 1
ATOM 797 C CA . THR A 1 97 ? 4.704 15.740 11.528 1.00 54.34 97 THR A CA 1
ATOM 798 C C . THR A 1 97 ? 3.241 15.830 11.925 1.00 54.34 97 THR A C 1
ATOM 800 O O . THR A 1 97 ? 2.581 14.803 11.995 1.00 54.34 97 THR A O 1
ATOM 803 N N . TYR A 1 98 ? 2.724 17.033 12.176 1.00 63.06 98 TYR A N 1
ATOM 804 C CA . TYR A 1 98 ? 1.298 17.305 12.441 1.00 63.06 98 TYR A CA 1
ATOM 805 C C . TYR A 1 98 ? 0.386 17.022 11.220 1.00 63.06 98 TYR A C 1
ATOM 807 O O . TYR A 1 98 ? -0.576 17.742 10.977 1.00 63.06 98 TYR A O 1
ATOM 815 N N . GLU A 1 99 ? 0.731 16.042 10.392 1.00 70.44 99 GLU A N 1
ATOM 816 C CA . GLU A 1 99 ? 0.084 15.734 9.125 1.00 70.44 99 GLU A CA 1
ATOM 817 C C . GLU A 1 99 ? -0.637 14.400 9.254 1.00 70.44 99 GLU A C 1
ATOM 819 O O . GLU A 1 99 ? 0.023 13.372 9.326 1.00 70.44 99 GLU A O 1
ATOM 824 N N . GLU A 1 100 ? -1.967 14.430 9.219 1.00 85.44 100 GLU A N 1
ATOM 825 C CA . GLU A 1 100 ? -2.791 13.229 9.097 1.00 85.44 100 GLU A CA 1
ATOM 826 C C . GLU A 1 100 ? -2.627 12.658 7.684 1.00 85.44 100 GLU A C 1
ATOM 828 O O . GLU A 1 100 ? -3.193 13.167 6.710 1.00 85.44 100 GLU A O 1
ATOM 833 N N . TRP A 1 101 ? -1.814 11.613 7.554 1.00 91.50 101 TRP A N 1
ATOM 834 C CA . TRP A 1 101 ? -1.541 10.974 6.268 1.00 91.50 101 TRP A CA 1
ATOM 835 C C . TRP A 1 101 ? -2.113 9.569 6.170 1.00 91.50 101 TRP A C 1
ATOM 837 O O . TRP A 1 101 ? -2.269 9.064 5.059 1.00 91.50 101 TRP A O 1
ATOM 847 N N . LEU A 1 102 ? -2.435 8.946 7.302 1.00 93.88 102 LEU A N 1
ATOM 848 C CA . LEU A 1 102 ? -3.002 7.611 7.383 1.00 93.88 102 LEU A CA 1
ATOM 849 C C . LEU A 1 102 ? -4.435 7.691 7.911 1.00 93.88 102 LEU A C 1
ATOM 851 O O . LEU A 1 102 ? -4.691 8.136 9.024 1.00 93.88 102 LEU A O 1
ATOM 855 N N . SER A 1 103 ? -5.389 7.209 7.120 1.00 93.75 103 SER A N 1
ATOM 856 C CA . SER A 1 103 ? -6.802 7.187 7.501 1.00 93.75 103 SER A CA 1
ATOM 857 C C . SER A 1 103 ? -7.403 5.802 7.318 1.00 93.75 103 SER A C 1
ATOM 859 O O . SER A 1 103 ? -6.929 4.987 6.521 1.00 93.75 103 SER A O 1
ATOM 861 N N . THR A 1 104 ? -8.453 5.518 8.088 1.00 95.69 104 THR A N 1
ATOM 862 C CA . THR A 1 104 ? -9.119 4.217 8.060 1.00 95.69 104 THR A CA 1
ATOM 863 C C . THR A 1 104 ? -10.631 4.359 8.027 1.00 95.69 104 THR A C 1
ATOM 865 O O . THR A 1 104 ? -11.199 5.316 8.550 1.00 95.69 104 THR A O 1
ATOM 868 N N . GLN A 1 105 ? -11.289 3.393 7.395 1.00 94.62 105 GLN A N 1
ATOM 869 C CA . GLN A 1 105 ? -12.735 3.210 7.456 1.00 94.62 105 GLN A CA 1
ATOM 870 C C . GLN A 1 105 ? -13.010 1.731 7.690 1.00 94.62 105 GLN A C 1
ATOM 872 O O . GLN A 1 105 ? -12.450 0.888 6.991 1.00 94.62 105 GLN A O 1
ATOM 877 N N . CYS A 1 106 ? -13.873 1.417 8.650 1.00 94.56 106 CYS A N 1
ATOM 878 C CA . CYS A 1 106 ? -14.278 0.049 8.937 1.00 94.56 106 CYS A CA 1
ATOM 879 C C . CYS A 1 106 ? -15.797 -0.042 8.922 1.00 94.56 106 CYS A C 1
ATOM 881 O O . CYS A 1 106 ? -16.467 0.749 9.583 1.00 94.56 106 CYS A O 1
ATOM 883 N N . TYR A 1 107 ? -16.337 -0.967 8.138 1.00 93.94 107 TYR A N 1
ATOM 884 C CA . TYR A 1 107 ? -17.777 -1.166 8.020 1.00 93.94 107 TYR A CA 1
ATOM 885 C C . TYR A 1 107 ? -18.094 -2.616 7.665 1.00 93.94 107 TYR A C 1
ATOM 887 O O . TYR A 1 107 ? -17.234 -3.367 7.202 1.00 93.94 107 TYR A O 1
ATOM 895 N N . TYR A 1 108 ? -19.335 -3.014 7.924 1.00 92.62 108 TYR A N 1
ATOM 896 C CA . TYR A 1 108 ? -19.831 -4.351 7.631 1.00 92.62 108 TYR A CA 1
ATOM 897 C C . TYR A 1 108 ? -20.619 -4.334 6.326 1.00 92.62 108 TYR A C 1
ATOM 899 O O . TYR A 1 108 ? -21.582 -3.574 6.207 1.00 92.62 108 TYR A O 1
ATOM 907 N N . ASP A 1 109 ? -20.235 -5.184 5.382 1.00 91.50 109 ASP A N 1
ATOM 908 C CA . ASP A 1 109 ? -20.914 -5.334 4.098 1.00 91.50 109 ASP A CA 1
ATOM 909 C C . ASP A 1 109 ? -20.819 -6.784 3.609 1.00 91.50 109 ASP A C 1
ATOM 911 O O . ASP A 1 109 ? -19.841 -7.480 3.882 1.00 91.50 109 ASP A O 1
ATOM 915 N N . ASP A 1 110 ? -21.871 -7.257 2.942 1.00 87.56 110 ASP A N 1
ATOM 916 C CA . ASP A 1 110 ? -21.974 -8.609 2.366 1.00 87.56 110 ASP A CA 1
ATOM 917 C C . ASP A 1 110 ? -21.437 -9.753 3.262 1.00 87.56 110 ASP A C 1
ATOM 919 O O . ASP A 1 110 ? -20.651 -10.616 2.865 1.00 87.56 110 ASP A O 1
ATOM 923 N N . GLY A 1 111 ? -21.822 -9.743 4.541 1.00 85.56 111 GLY A N 1
ATOM 924 C CA . GLY A 1 111 ? -21.460 -10.805 5.482 1.00 85.56 111 GLY A CA 1
ATOM 925 C C . GLY A 1 111 ? -20.057 -10.697 6.097 1.00 85.56 111 GLY A C 1
ATOM 926 O O . GLY A 1 111 ? -19.727 -11.511 6.963 1.00 85.56 111 GLY A O 1
ATOM 927 N N . LYS A 1 112 ? -19.245 -9.705 5.709 1.00 90.19 112 LYS A N 1
ATOM 928 C CA . LYS A 1 112 ? -17.849 -9.544 6.143 1.00 90.19 112 LYS A CA 1
ATOM 929 C C . LYS A 1 112 ? -17.574 -8.145 6.681 1.00 90.19 112 LYS A C 1
ATOM 931 O O . LYS A 1 112 ? -18.239 -7.173 6.331 1.00 90.19 112 LYS A O 1
ATOM 936 N N . TRP A 1 113 ? -16.551 -8.037 7.522 1.00 92.75 113 TRP A N 1
ATOM 937 C CA . TRP A 1 113 ? -16.009 -6.737 7.889 1.00 92.75 113 TRP A CA 1
ATOM 938 C C . TRP A 1 113 ? -14.957 -6.305 6.875 1.00 92.75 113 TRP A C 1
ATOM 940 O O . TRP A 1 113 ? -14.091 -7.091 6.478 1.00 92.75 113 TRP A O 1
ATOM 950 N N . ILE A 1 114 ? -15.047 -5.043 6.472 1.00 94.38 114 ILE A N 1
ATOM 951 C CA . ILE A 1 114 ? -14.173 -4.410 5.496 1.00 94.38 114 ILE A CA 1
ATOM 952 C C . ILE A 1 114 ? -13.390 -3.315 6.210 1.00 94.38 114 ILE A C 1
ATOM 954 O O . ILE A 1 114 ? -13.982 -2.364 6.717 1.00 94.38 114 ILE A O 1
ATOM 958 N N . LEU A 1 115 ? -12.062 -3.431 6.216 1.00 95.44 115 LEU A N 1
ATOM 959 C CA . LEU A 1 115 ? -11.145 -2.394 6.680 1.00 95.44 115 LEU A CA 1
ATOM 960 C C . LEU A 1 115 ? -10.466 -1.751 5.470 1.00 95.44 115 LEU A C 1
ATOM 962 O O . LEU A 1 115 ? -9.638 -2.371 4.803 1.00 95.44 115 LEU A O 1
ATOM 966 N N . ARG A 1 116 ? -10.797 -0.491 5.198 1.00 96.81 116 ARG A N 1
ATOM 967 C CA . ARG A 1 116 ? -10.102 0.336 4.210 1.00 96.81 116 ARG A CA 1
ATOM 968 C C . ARG A 1 116 ? -9.022 1.140 4.910 1.00 96.81 116 ARG A C 1
ATOM 970 O O . ARG A 1 116 ? -9.309 1.838 5.879 1.00 96.81 116 ARG A O 1
ATOM 977 N N . ILE A 1 117 ? -7.807 1.056 4.391 1.00 96.56 117 ILE A N 1
ATOM 978 C CA . ILE A 1 117 ? -6.648 1.825 4.837 1.00 96.56 117 ILE A CA 1
ATOM 979 C C . ILE A 1 117 ? -6.236 2.707 3.668 1.00 96.56 117 ILE A C 1
ATOM 981 O O . ILE A 1 117 ? -5.931 2.196 2.589 1.00 96.56 117 ILE A O 1
ATOM 985 N N . ALA A 1 118 ? -6.267 4.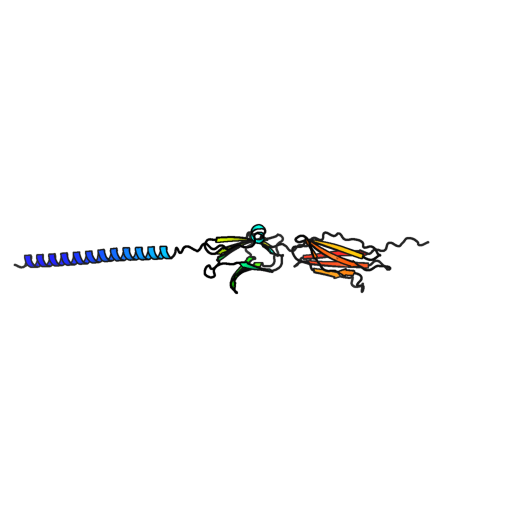017 3.873 1.00 95.94 118 ALA A N 1
ATOM 986 C CA . ALA A 1 118 ? -5.942 5.004 2.859 1.00 95.94 118 ALA A CA 1
ATOM 987 C C . ALA A 1 118 ? -4.749 5.845 3.305 1.00 95.94 118 ALA A C 1
ATOM 989 O O . ALA A 1 118 ? -4.667 6.244 4.470 1.00 95.94 118 ALA A O 1
ATOM 990 N N . VAL A 1 119 ? -3.858 6.133 2.359 1.00 94.25 119 VAL A N 1
ATOM 991 C CA . VAL A 1 119 ? -2.698 7.002 2.571 1.00 94.25 119 VAL A CA 1
ATOM 992 C C . VAL A 1 119 ? -2.794 8.246 1.693 1.00 94.25 119 VAL A C 1
ATOM 994 O O . VAL A 1 119 ? -3.203 8.160 0.536 1.00 94.25 119 VAL A O 1
ATOM 997 N N . SER A 1 120 ? -2.415 9.412 2.219 1.00 92.06 120 SER A N 1
ATOM 998 C CA . SER A 1 120 ? -2.173 10.607 1.400 1.00 92.06 120 SER A CA 1
ATOM 999 C C . SER A 1 120 ? -0.873 10.452 0.603 1.00 92.06 120 SER A C 1
ATOM 1001 O O . SER A 1 120 ? -0.078 9.556 0.878 1.00 92.06 120 SER A O 1
ATOM 1003 N N . GLY A 1 121 ? -0.617 11.313 -0.385 1.00 89.19 121 GLY A N 1
ATOM 1004 C CA . GLY A 1 121 ? 0.668 11.293 -1.091 1.00 89.19 121 GLY A CA 1
ATOM 1005 C C . GLY A 1 121 ? 1.838 11.636 -0.158 1.00 89.19 121 GLY A C 1
ATOM 1006 O O . GLY A 1 121 ? 1.741 12.572 0.630 1.00 89.19 121 GLY A O 1
ATOM 1007 N N . ASN A 1 122 ? 2.946 10.901 -0.253 1.00 88.69 122 ASN A N 1
ATOM 1008 C CA . ASN A 1 122 ? 4.169 11.168 0.497 1.00 88.69 122 ASN A CA 1
ATOM 1009 C C . ASN A 1 122 ? 5.063 12.150 -0.273 1.00 88.69 122 ASN A C 1
ATOM 1011 O O . ASN A 1 122 ? 5.668 11.810 -1.289 1.00 88.69 122 ASN A O 1
ATOM 1015 N N . ASP A 1 123 ? 5.123 13.395 0.195 1.00 82.00 123 ASP A N 1
ATOM 1016 C CA . ASP A 1 123 ? 5.989 14.466 -0.317 1.00 82.00 123 ASP A CA 1
ATOM 1017 C C . ASP A 1 123 ? 7.252 14.699 0.499 1.00 82.00 123 ASP A C 1
ATOM 1019 O O . ASP A 1 123 ? 7.971 15.672 0.270 1.00 82.00 123 ASP A O 1
ATOM 1023 N N . LYS A 1 124 ? 7.531 13.799 1.440 1.00 82.50 124 LYS A N 1
ATOM 1024 C CA . LYS A 1 124 ? 8.714 13.874 2.279 1.00 82.50 124 LYS A CA 1
ATOM 1025 C C . LYS A 1 124 ? 9.904 13.209 1.597 1.00 82.50 124 LYS A C 1
ATOM 1027 O O . LYS A 1 124 ? 9.777 12.387 0.695 1.00 82.50 124 LYS A O 1
ATOM 1032 N N . ASN A 1 125 ? 11.085 13.526 2.116 1.00 80.75 125 ASN A N 1
ATOM 1033 C CA . ASN A 1 125 ? 12.358 12.970 1.653 1.00 80.75 125 ASN A CA 1
ATOM 1034 C C . ASN A 1 125 ? 12.713 11.637 2.338 1.00 80.75 125 ASN A C 1
ATOM 1036 O O . ASN A 1 125 ? 13.851 11.180 2.245 1.00 80.75 125 ASN A O 1
ATOM 1040 N N . SER A 1 126 ? 11.775 11.033 3.071 1.00 85.56 126 SER A N 1
ATOM 1041 C CA . SER A 1 126 ? 11.973 9.764 3.770 1.00 85.56 126 SER A CA 1
ATOM 1042 C C . SER A 1 126 ? 10.704 8.919 3.788 1.00 85.56 126 SER A C 1
ATOM 1044 O O . SER A 1 126 ? 9.591 9.451 3.804 1.00 85.56 126 SER A O 1
ATOM 1046 N N . ASP A 1 127 ? 10.881 7.596 3.821 1.00 89.31 127 ASP A N 1
ATOM 1047 C CA . ASP A 1 127 ? 9.780 6.663 4.054 1.00 89.31 127 ASP A CA 1
ATOM 1048 C C . ASP A 1 127 ? 9.089 7.023 5.377 1.00 89.31 127 ASP A C 1
ATOM 1050 O O . ASP A 1 127 ? 9.750 7.398 6.353 1.00 89.31 127 ASP A O 1
ATOM 1054 N N . ARG A 1 128 ? 7.765 6.877 5.428 1.00 89.75 128 ARG A N 1
ATOM 1055 C CA . ARG A 1 128 ? 6.976 7.105 6.643 1.00 89.75 128 ARG A CA 1
ATOM 1056 C C . ARG A 1 128 ? 6.263 5.841 7.087 1.00 89.75 128 ARG A C 1
ATOM 1058 O O . ARG A 1 128 ? 6.034 4.919 6.302 1.00 89.75 128 ARG A O 1
ATOM 1065 N N . ARG A 1 129 ? 5.989 5.768 8.388 1.00 93.00 129 ARG A N 1
ATOM 1066 C CA . ARG A 1 129 ? 5.435 4.581 9.039 1.00 93.00 129 ARG A CA 1
ATOM 1067 C C . ARG A 1 129 ? 4.340 4.965 10.015 1.00 93.00 129 ARG A C 1
ATOM 1069 O O . ARG A 1 129 ? 4.466 5.946 10.747 1.00 93.00 129 ARG A O 1
ATOM 1076 N N . GLY A 1 130 ? 3.289 4.165 10.020 1.00 92.81 130 GLY A N 1
ATOM 1077 C CA . GLY A 1 130 ? 2.165 4.284 10.932 1.00 92.81 130 GLY A CA 1
ATOM 1078 C C . GLY A 1 130 ? 1.627 2.908 11.280 1.00 92.81 130 GLY A C 1
ATOM 1079 O O . GLY A 1 130 ? 2.050 1.892 10.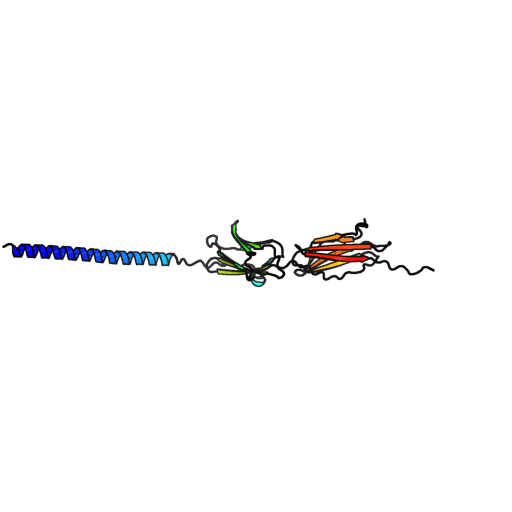725 1.00 92.81 130 GLY A O 1
ATOM 1080 N N . TYR A 1 131 ? 0.690 2.880 12.209 1.00 93.44 131 TYR A N 1
ATOM 1081 C CA . TYR A 1 131 ? 0.044 1.669 12.660 1.00 93.44 131 TYR A CA 1
ATOM 1082 C C . TYR A 1 131 ? -1.463 1.832 12.611 1.00 93.44 131 TYR A C 1
ATOM 1084 O O . TYR A 1 131 ? -2.003 2.861 13.012 1.00 93.44 131 TYR A O 1
ATOM 1092 N N . VAL A 1 132 ? -2.134 0.779 12.163 1.00 94.75 132 VAL A N 1
ATOM 1093 C CA . VAL A 1 132 ? -3.579 0.632 12.296 1.00 94.75 132 VAL A CA 1
ATOM 1094 C C . VAL A 1 132 ? -3.828 -0.407 13.375 1.00 94.75 132 VAL A C 1
ATOM 1096 O O . VAL A 1 132 ? -3.462 -1.573 13.218 1.00 94.75 132 VAL A O 1
ATOM 1099 N N . ASN A 1 133 ? -4.427 0.022 14.480 1.00 92.94 133 ASN A N 1
ATOM 1100 C CA . ASN A 1 133 ? -4.817 -0.855 15.571 1.00 92.94 133 ASN A CA 1
ATOM 1101 C C . ASN A 1 133 ? -6.302 -1.186 15.409 1.00 92.94 133 ASN A C 1
ATOM 1103 O O . ASN A 1 133 ? -7.154 -0.297 15.438 1.00 92.94 133 ASN A O 1
ATOM 1107 N N . LEU A 1 134 ? -6.606 -2.467 15.229 1.00 93.00 134 LEU A N 1
ATOM 1108 C CA . LEU A 1 134 ? -7.961 -2.991 15.120 1.00 93.00 134 LEU A CA 1
ATOM 1109 C C . LEU A 1 134 ? -8.279 -3.782 16.386 1.00 93.00 134 LEU A C 1
ATOM 1111 O O . LEU A 1 134 ? -7.602 -4.762 16.689 1.00 93.00 134 LEU A O 1
ATOM 1115 N N . LYS A 1 135 ? -9.311 -3.369 17.119 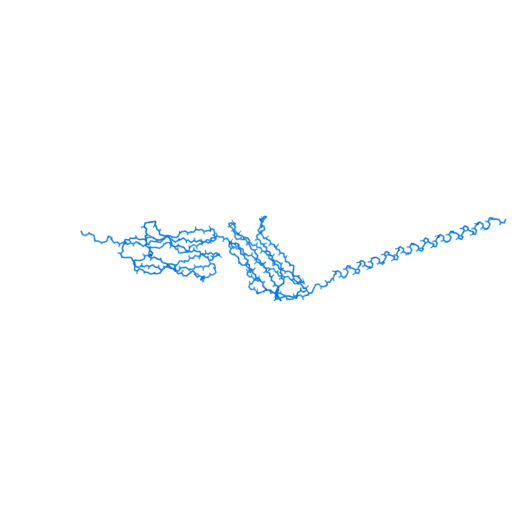1.00 91.12 135 LYS A N 1
ATOM 1116 C CA . LYS A 1 135 ? -9.823 -4.084 18.290 1.00 91.12 135 LYS A CA 1
ATOM 1117 C C . LYS A 1 135 ? -11.222 -4.619 17.993 1.00 91.12 135 LYS A C 1
ATOM 1119 O O . LYS A 1 135 ? -12.095 -3.847 17.606 1.00 91.12 135 LYS A O 1
ATOM 1124 N N . VAL A 1 136 ? -11.456 -5.907 18.232 1.00 90.19 136 VAL A N 1
ATOM 1125 C CA . VAL A 1 136 ? -12.786 -6.536 18.146 1.00 90.19 136 VAL A CA 1
ATOM 1126 C C . VAL A 1 136 ? -12.992 -7.392 19.388 1.00 90.19 136 VAL A C 1
ATOM 1128 O O . VAL A 1 136 ? -12.263 -8.357 19.612 1.00 90.19 136 VAL A O 1
ATOM 1131 N N . GLY A 1 137 ? -13.969 -7.027 20.221 1.00 86.06 137 GLY A N 1
ATOM 1132 C CA . GLY A 1 137 ? -14.102 -7.631 21.549 1.00 86.06 137 GLY A CA 1
ATOM 1133 C C . GLY A 1 137 ? -12.802 -7.484 22.350 1.00 86.06 137 GLY A C 1
ATOM 1134 O O . GLY A 1 137 ? -12.192 -6.418 22.341 1.00 86.06 137 GLY A O 1
ATOM 1135 N N . LYS A 1 138 ? -12.330 -8.559 22.987 1.00 84.69 138 LYS A N 1
ATOM 1136 C CA . LYS A 1 138 ? -11.063 -8.560 23.750 1.00 84.69 138 LYS A CA 1
ATOM 1137 C C . LYS A 1 138 ? -9.796 -8.660 22.880 1.00 84.69 138 LYS A C 1
ATOM 1139 O O . LYS A 1 138 ? -8.706 -8.377 23.375 1.00 84.69 138 LYS A O 1
ATOM 1144 N N . SER A 1 139 ? -9.932 -9.006 21.602 1.00 86.88 139 SER A N 1
ATOM 1145 C CA . SER A 1 139 ? -8.811 -9.245 20.687 1.00 86.88 139 SER A CA 1
ATOM 1146 C C . SER A 1 139 ? -8.331 -7.953 20.020 1.00 86.88 139 SER A C 1
ATOM 1148 O O . SER A 1 139 ? -9.132 -7.085 19.662 1.00 86.88 139 SER A O 1
ATOM 1150 N N . MET A 1 140 ? -7.014 -7.824 19.839 1.00 88.69 140 MET A N 1
ATOM 1151 C CA . MET A 1 140 ? -6.376 -6.665 19.213 1.00 88.69 140 MET A CA 1
ATOM 1152 C C . MET A 1 140 ? -5.338 -7.106 18.183 1.00 88.69 140 MET A C 1
ATOM 1154 O O . MET A 1 140 ? -4.512 -7.974 18.451 1.00 88.69 140 MET A O 1
ATOM 1158 N N . THR A 1 141 ? -5.334 -6.432 17.038 1.00 90.50 141 THR A N 1
ATOM 1159 C CA . THR A 1 141 ? -4.351 -6.617 15.975 1.00 90.50 141 THR A CA 1
ATOM 1160 C C . THR A 1 141 ? -3.721 -5.283 15.607 1.00 90.50 141 THR A C 1
ATOM 1162 O O . THR A 1 141 ? -4.424 -4.300 15.375 1.00 90.50 141 THR A O 1
ATOM 1165 N N . LYS A 1 142 ? -2.389 -5.256 15.518 1.00 92.31 142 LYS A N 1
ATOM 1166 C CA . LYS A 1 142 ? -1.611 -4.095 15.078 1.00 92.31 142 LYS A CA 1
ATOM 1167 C C . LYS A 1 142 ? -1.058 -4.358 13.683 1.00 92.31 142 LYS A C 1
ATOM 1169 O O . LYS A 1 142 ? -0.265 -5.273 13.496 1.00 92.31 142 LYS A O 1
ATOM 1174 N N . ILE A 1 143 ? -1.476 -3.553 12.713 1.00 94.25 143 ILE A N 1
ATOM 1175 C CA . ILE A 1 143 ? -1.013 -3.634 11.327 1.00 94.25 143 ILE A CA 1
ATOM 1176 C C . ILE A 1 143 ? -0.011 -2.512 11.097 1.00 94.25 143 ILE A C 1
ATOM 1178 O O . ILE A 1 143 ? -0.333 -1.337 11.278 1.00 94.25 143 ILE A O 1
ATOM 1182 N N . THR A 1 144 ? 1.198 -2.867 10.673 1.00 94.94 144 THR A N 1
ATOM 1183 C CA . THR A 1 144 ? 2.207 -1.880 10.275 1.00 94.94 144 THR A CA 1
ATOM 1184 C C . THR A 1 144 ? 1.897 -1.361 8.877 1.00 94.94 144 THR A C 1
ATOM 1186 O O . THR A 1 144 ? 1.677 -2.147 7.961 1.00 94.94 144 THR A O 1
ATOM 1189 N N . VAL A 1 145 ? 1.907 -0.044 8.692 1.00 95.19 145 VAL A N 1
ATOM 1190 C CA . VAL A 1 145 ? 1.747 0.618 7.395 1.00 95.19 145 VAL A CA 1
ATOM 1191 C C . VAL A 1 145 ? 3.037 1.355 7.063 1.00 95.19 145 VAL A C 1
ATOM 1193 O O . VAL A 1 145 ? 3.514 2.172 7.850 1.00 95.19 145 VAL A O 1
ATOM 1196 N N . ILE A 1 146 ? 3.613 1.056 5.901 1.00 92.50 146 ILE A N 1
ATOM 1197 C CA . ILE A 1 146 ? 4.847 1.667 5.402 1.00 92.50 146 ILE A CA 1
ATOM 1198 C C . ILE A 1 146 ? 4.512 2.372 4.097 1.00 92.50 146 ILE A C 1
ATOM 1200 O O . ILE A 1 146 ? 4.071 1.723 3.152 1.00 92.50 146 ILE A O 1
ATOM 1204 N N . GLN A 1 147 ? 4.757 3.676 4.024 1.00 92.12 147 GLN A N 1
ATOM 1205 C CA . GLN A 1 147 ? 4.627 4.420 2.779 1.00 92.12 147 GLN A CA 1
ATOM 1206 C C . GLN A 1 147 ? 5.992 4.885 2.291 1.00 92.12 147 GLN A C 1
ATOM 1208 O O . GLN A 1 147 ? 6.737 5.557 3.012 1.00 92.12 147 GLN A O 1
ATOM 1213 N N . LYS A 1 148 ? 6.311 4.496 1.059 1.00 89.69 148 LYS A N 1
ATOM 1214 C CA . LYS A 1 148 ? 7.586 4.788 0.415 1.00 89.69 148 LYS A CA 1
ATOM 1215 C C . LYS A 1 148 ? 7.667 6.226 -0.077 1.00 89.69 148 LYS A C 1
ATOM 1217 O O . LYS A 1 148 ? 6.649 6.898 -0.246 1.00 89.69 148 LYS A O 1
ATOM 1222 N N . ILE A 1 149 ? 8.888 6.706 -0.273 1.00 86.62 149 ILE A N 1
ATOM 1223 C CA . ILE A 1 149 ? 9.129 7.938 -1.027 1.00 86.62 149 ILE A CA 1
ATOM 1224 C C . ILE A 1 149 ? 9.052 7.701 -2.519 1.00 86.62 149 ILE A C 1
ATOM 1226 O O . ILE A 1 149 ? 9.184 6.584 -3.021 1.00 86.62 149 ILE A O 1
ATOM 1230 N N . ASP A 1 150 ? 8.906 8.809 -3.219 1.00 79.44 150 ASP A N 1
ATOM 1231 C CA . ASP A 1 150 ? 9.008 8.841 -4.653 1.00 79.44 150 ASP A CA 1
ATOM 1232 C C . ASP A 1 150 ? 10.458 9.033 -5.073 1.00 79.44 150 ASP A C 1
ATOM 1234 O O . ASP A 1 150 ? 11.001 10.137 -5.040 1.00 79.44 150 ASP A O 1
ATOM 1238 N N . ASN A 1 151 ? 11.113 7.924 -5.385 1.00 80.94 151 ASN A N 1
ATOM 1239 C CA . ASN A 1 151 ? 12.472 7.935 -5.887 1.00 80.94 151 ASN A CA 1
ATOM 1240 C C . ASN A 1 151 ? 12.645 6.777 -6.857 1.00 80.94 151 ASN A C 1
ATOM 1242 O O . ASN A 1 151 ? 12.319 5.630 -6.534 1.00 80.94 151 ASN A O 1
ATOM 1246 N N . ILE A 1 152 ? 13.210 7.072 -8.022 1.00 83.56 152 ILE A N 1
ATOM 1247 C CA . ILE A 1 152 ? 13.606 6.046 -8.976 1.00 83.56 152 ILE A CA 1
ATOM 1248 C C . ILE A 1 152 ? 15.121 5.939 -9.069 1.00 83.56 152 ILE A C 1
ATOM 1250 O O . ILE A 1 152 ? 15.821 6.903 -9.359 1.00 83.56 152 ILE A O 1
ATOM 1254 N N . THR A 1 153 ? 15.672 4.744 -8.895 1.00 85.56 153 THR A N 1
ATOM 1255 C CA . THR A 1 153 ? 17.098 4.492 -9.134 1.00 85.56 153 THR A CA 1
ATOM 1256 C C . THR A 1 153 ? 17.267 3.663 -10.392 1.00 85.56 153 THR A C 1
ATOM 1258 O O . THR A 1 153 ? 16.851 2.512 -10.437 1.00 85.56 153 THR A O 1
ATOM 1261 N N . ILE A 1 154 ? 17.900 4.229 -11.419 1.00 85.56 154 ILE A N 1
ATOM 1262 C CA . ILE A 1 154 ? 18.214 3.499 -12.650 1.00 85.56 154 ILE A CA 1
ATOM 1263 C C . ILE A 1 154 ? 19.508 2.717 -12.420 1.00 85.56 154 ILE A C 1
ATOM 1265 O O . ILE A 1 154 ? 20.549 3.313 -12.148 1.00 85.56 154 ILE A O 1
ATOM 1269 N N . GLN A 1 155 ? 19.445 1.391 -12.525 1.00 86.06 155 GLN A N 1
ATOM 1270 C CA . GLN A 1 155 ? 20.614 0.524 -12.354 1.00 86.06 155 GLN A CA 1
ATOM 1271 C C . GLN A 1 155 ? 21.405 0.359 -13.655 1.00 86.06 155 GLN A C 1
ATOM 1273 O O . GLN A 1 155 ? 22.615 0.138 -13.632 1.00 86.06 155 GLN A O 1
ATOM 1278 N N . THR A 1 156 ? 20.737 0.480 -14.802 1.00 79.31 156 THR A N 1
ATOM 1279 C CA . THR A 1 156 ? 21.385 0.378 -16.111 1.00 79.31 156 THR A CA 1
ATOM 1280 C C . THR A 1 156 ? 22.098 1.685 -16.453 1.00 79.31 156 THR A C 1
ATOM 1282 O O . THR A 1 156 ? 21.464 2.725 -16.632 1.00 79.31 156 THR A O 1
ATOM 1285 N N . GLN A 1 157 ? 23.424 1.637 -16.580 1.00 75.50 157 GLN A N 1
ATOM 1286 C CA . GLN A 1 157 ? 24.196 2.779 -17.072 1.00 75.50 157 GLN A CA 1
ATOM 1287 C C . GLN A 1 157 ? 23.848 3.096 -18.537 1.00 75.50 157 GLN A C 1
ATOM 1289 O O . GLN A 1 157 ? 23.447 2.195 -19.275 1.00 75.50 157 GLN A O 1
ATOM 1294 N N . PRO A 1 158 ? 24.028 4.347 -18.993 1.00 70.00 158 PRO A N 1
ATOM 1295 C CA . PRO A 1 158 ? 23.981 4.678 -20.414 1.00 70.00 158 PRO A CA 1
ATOM 1296 C C . PRO A 1 158 ? 24.920 3.772 -21.222 1.00 70.00 158 PRO A C 1
ATOM 1298 O O . PRO A 1 158 ? 26.102 3.666 -20.899 1.00 70.00 158 PRO A O 1
ATOM 1301 N N . GLN A 1 159 ? 24.410 3.131 -22.274 1.00 71.31 159 GLN A N 1
ATOM 1302 C CA . GLN A 1 159 ? 25.206 2.261 -23.146 1.00 71.31 159 GLN A CA 1
ATOM 1303 C C . GLN A 1 159 ? 25.163 2.740 -24.597 1.00 71.31 159 GLN A C 1
ATOM 1305 O O . GLN A 1 159 ? 24.139 3.240 -25.074 1.00 71.31 159 GLN A O 1
ATOM 1310 N N . ILE A 1 160 ? 26.286 2.556 -25.298 1.00 78.62 160 ILE A N 1
ATOM 1311 C CA . ILE A 1 160 ? 26.356 2.689 -26.754 1.00 78.62 160 ILE A CA 1
ATOM 1312 C C . ILE A 1 160 ? 25.822 1.391 -27.356 1.00 78.62 160 ILE A C 1
ATOM 1314 O O . ILE A 1 160 ? 26.366 0.318 -27.101 1.00 78.62 160 ILE A O 1
ATOM 1318 N N . LEU A 1 161 ? 24.762 1.492 -28.154 1.00 82.75 161 LEU A N 1
ATOM 1319 C CA . LEU A 1 161 ? 24.115 0.328 -28.755 1.00 82.75 161 LEU A CA 1
ATOM 1320 C C . LEU A 1 161 ? 24.800 -0.081 -30.069 1.00 82.75 161 LEU A C 1
ATOM 1322 O O . LEU A 1 161 ? 25.114 0.800 -30.885 1.00 82.75 161 LEU A O 1
ATOM 1326 N N . PRO A 1 162 ? 24.986 -1.394 -30.315 1.00 83.06 162 PRO A N 1
ATOM 1327 C CA . PRO A 1 162 ? 25.515 -1.894 -31.576 1.00 83.06 162 PRO A CA 1
ATOM 1328 C C . PRO A 1 162 ? 24.584 -1.541 -32.739 1.00 83.06 162 PRO A C 1
ATOM 1330 O O . PRO A 1 162 ? 23.385 -1.306 -32.581 1.00 83.06 162 PRO A O 1
ATOM 1333 N N . ASN A 1 163 ? 25.147 -1.510 -33.941 1.00 84.00 163 ASN A N 1
ATOM 1334 C CA . ASN A 1 163 ? 24.410 -1.146 -35.144 1.00 84.00 163 ASN A CA 1
ATOM 1335 C C . ASN A 1 163 ? 23.570 -2.293 -35.725 1.00 84.00 163 ASN A C 1
ATOM 1337 O O . ASN A 1 163 ? 22.764 -2.021 -36.601 1.00 84.00 163 ASN A O 1
ATOM 1341 N N . THR A 1 164 ? 23.714 -3.531 -35.248 1.00 87.50 164 THR A N 1
ATOM 1342 C CA . THR A 1 164 ? 23.038 -4.736 -35.773 1.00 87.50 164 THR A CA 1
ATOM 1343 C C . THR A 1 164 ? 21.555 -4.842 -35.410 1.00 87.50 164 THR A C 1
ATOM 1345 O O . THR A 1 164 ? 20.862 -5.726 -35.901 1.00 87.50 164 THR A O 1
ATOM 1348 N N . GLY A 1 165 ? 21.054 -3.960 -34.542 1.00 87.50 165 GLY A N 1
ATOM 1349 C CA . GLY A 1 165 ? 19.754 -4.147 -33.899 1.00 87.50 165 GLY A CA 1
ATOM 1350 C C . GLY A 1 165 ? 19.824 -5.177 -32.769 1.00 87.50 165 GLY A C 1
ATOM 1351 O O . GLY A 1 165 ? 20.787 -5.939 -32.658 1.00 87.50 165 GLY A O 1
ATOM 1352 N N . GLY A 1 166 ? 18.819 -5.162 -31.900 1.00 90.94 166 GLY A N 1
ATOM 1353 C CA . GLY A 1 166 ? 18.768 -6.034 -30.733 1.00 90.94 166 GLY A CA 1
ATOM 1354 C C . GLY A 1 166 ? 17.811 -5.531 -29.662 1.00 90.94 166 GLY A C 1
ATOM 1355 O O . GLY A 1 166 ? 16.903 -4.743 -29.929 1.00 90.94 166 GLY A O 1
ATOM 1356 N N . GLU A 1 167 ? 18.038 -5.988 -28.435 1.00 91.38 167 GLU A N 1
ATOM 1357 C CA . GLU A 1 167 ? 17.260 -5.617 -27.259 1.00 91.38 167 GLU A CA 1
ATOM 1358 C C . GLU A 1 167 ? 18.191 -5.203 -26.116 1.00 91.38 167 GLU A C 1
ATOM 1360 O O . GLU A 1 167 ? 19.221 -5.835 -25.881 1.00 91.38 167 GLU A O 1
ATOM 1365 N N . LEU A 1 168 ? 17.836 -4.124 -25.419 1.00 89.31 168 LEU A N 1
ATOM 1366 C CA . LEU A 1 168 ? 18.465 -3.699 -24.172 1.00 89.31 168 LEU A CA 1
ATOM 1367 C C . LEU A 1 168 ? 17.439 -3.789 -23.045 1.00 89.31 168 LEU A C 1
ATOM 1369 O O . LEU A 1 168 ? 16.382 -3.173 -23.123 1.00 89.31 168 LEU A O 1
ATOM 1373 N N . LYS A 1 169 ? 17.780 -4.484 -21.964 1.00 91.12 169 LYS A N 1
ATOM 1374 C CA . LYS A 1 169 ? 16.970 -4.521 -20.745 1.00 91.12 169 LYS A CA 1
ATOM 1375 C C . LYS A 1 169 ? 17.404 -3.413 -19.799 1.00 91.12 169 LYS A C 1
ATOM 1377 O O . LYS A 1 169 ? 18.568 -3.345 -19.397 1.00 91.12 169 LYS A O 1
ATOM 1382 N N . ILE A 1 170 ? 16.471 -2.536 -19.458 1.00 90.31 170 ILE A N 1
ATOM 1383 C CA . ILE A 1 170 ? 16.712 -1.429 -18.538 1.00 90.31 170 ILE A CA 1
ATOM 1384 C C . ILE A 1 170 ? 16.047 -1.758 -17.219 1.00 90.31 170 ILE A C 1
ATOM 1386 O O . ILE A 1 170 ? 14.846 -2.012 -17.182 1.00 90.31 170 ILE A O 1
ATOM 1390 N N . ARG A 1 171 ? 16.841 -1.731 -16.151 1.00 91.31 171 ARG A N 1
ATOM 1391 C CA . ARG A 1 171 ? 16.394 -2.039 -14.800 1.00 91.31 171 ARG A CA 1
ATOM 1392 C C . ARG A 1 171 ? 16.395 -0.792 -13.935 1.00 91.31 171 ARG A C 1
ATOM 1394 O O . ARG A 1 171 ? 17.337 0.009 -13.970 1.00 91.31 171 ARG A O 1
ATOM 1401 N N . PHE A 1 172 ? 15.346 -0.651 -13.144 1.00 90.00 172 PHE A N 1
ATOM 1402 C CA . PHE A 1 172 ? 15.195 0.432 -12.186 1.00 90.00 172 PHE A CA 1
ATOM 1403 C C . PHE A 1 172 ? 14.537 -0.068 -10.903 1.00 90.00 172 PHE A C 1
ATOM 1405 O O . PHE A 1 172 ? 13.688 -0.954 -10.934 1.00 90.00 172 PHE A O 1
ATOM 1412 N N . ILE A 1 173 ? 14.945 0.527 -9.784 1.00 88.25 173 ILE A N 1
ATOM 1413 C CA . ILE A 1 173 ? 14.316 0.355 -8.477 1.00 88.25 173 ILE A CA 1
ATOM 1414 C C . ILE A 1 173 ? 13.354 1.523 -8.267 1.00 88.25 173 ILE A C 1
ATOM 1416 O O . ILE A 1 173 ? 13.775 2.680 -8.365 1.00 88.25 173 ILE A O 1
ATOM 1420 N N . SER A 1 174 ? 12.090 1.231 -7.984 1.00 88.12 174 SER A N 1
ATOM 1421 C CA . SER A 1 174 ? 11.070 2.206 -7.599 1.00 88.12 174 SER A CA 1
ATOM 1422 C C . SER A 1 174 ? 9.985 1.546 -6.753 1.00 88.12 174 SER A C 1
ATOM 1424 O O . SER A 1 174 ? 9.659 0.387 -6.959 1.00 88.12 174 SER A O 1
ATOM 1426 N N . ALA A 1 175 ? 9.384 2.306 -5.840 1.00 85.50 175 ALA A N 1
ATOM 1427 C CA . ALA A 1 175 ? 8.262 1.843 -5.025 1.00 85.50 175 ALA A CA 1
ATOM 1428 C C . ALA A 1 175 ? 6.934 1.701 -5.797 1.00 85.50 175 ALA A C 1
ATOM 1430 O O . ALA A 1 175 ? 5.983 1.108 -5.293 1.00 85.50 175 ALA A O 1
ATOM 1431 N N . GLU A 1 176 ? 6.834 2.278 -6.997 1.00 84.94 176 GLU A N 1
ATOM 1432 C CA . GLU A 1 176 ? 5.667 2.166 -7.875 1.00 84.94 176 GLU A CA 1
ATOM 1433 C C . GLU A 1 176 ? 6.102 1.746 -9.275 1.00 84.94 176 GLU A C 1
ATOM 1435 O O . GLU A 1 176 ? 7.202 2.074 -9.725 1.00 84.94 176 GLU A O 1
ATOM 1440 N N . LYS A 1 177 ? 5.205 1.070 -10.003 1.00 88.19 177 LYS A N 1
ATOM 1441 C CA . LYS A 1 177 ? 5.438 0.729 -11.407 1.00 88.19 177 LYS A CA 1
ATOM 1442 C C . LYS A 1 177 ? 5.668 2.016 -12.217 1.00 88.19 177 LYS A C 1
ATOM 1444 O O . LYS A 1 177 ? 4.739 2.819 -12.352 1.00 88.19 177 LYS A O 1
ATOM 1449 N N . PRO A 1 178 ? 6.861 2.221 -12.798 1.00 89.38 178 PRO A N 1
ATOM 1450 C CA . PRO A 1 178 ? 7.158 3.444 -13.526 1.00 89.38 178 PRO A CA 1
ATOM 1451 C C . PRO A 1 178 ? 6.466 3.480 -14.877 1.00 89.38 178 PRO A C 1
ATOM 1453 O O . PRO A 1 178 ? 6.100 2.459 -15.463 1.00 89.38 178 PRO A O 1
ATOM 1456 N N . LYS A 1 179 ? 6.379 4.689 -15.419 1.00 89.88 179 LYS A N 1
ATOM 1457 C CA . LYS A 1 179 ? 6.051 4.935 -16.818 1.00 89.88 179 LYS A CA 1
ATOM 1458 C C . LYS A 1 179 ? 7.338 5.260 -17.557 1.00 89.88 179 LYS A C 1
ATOM 1460 O O . LYS A 1 179 ? 8.157 6.045 -17.088 1.00 89.88 179 LYS A O 1
ATOM 1465 N N . VAL A 1 180 ? 7.510 4.656 -18.725 1.00 90.56 180 VAL A N 1
ATOM 1466 C CA . VAL A 1 180 ? 8.670 4.885 -19.586 1.00 90.56 180 VAL A CA 1
ATOM 1467 C C . VAL A 1 180 ? 8.163 5.413 -20.918 1.00 90.56 180 VAL A C 1
ATOM 1469 O O . VAL A 1 180 ? 7.232 4.857 -21.498 1.00 90.56 180 VAL A O 1
ATOM 1472 N N . ALA A 1 181 ? 8.770 6.489 -21.405 1.00 89.50 181 ALA A N 1
ATOM 1473 C CA . ALA A 1 181 ? 8.481 7.070 -22.706 1.00 89.50 181 ALA A CA 1
ATOM 1474 C C . ALA A 1 181 ? 9.772 7.266 -23.500 1.00 89.50 181 ALA A C 1
ATOM 1476 O O . ALA A 1 181 ? 10.802 7.678 -22.963 1.00 89.50 181 ALA A O 1
ATOM 1477 N N . ILE A 1 182 ? 9.708 6.993 -24.802 1.00 88.06 182 ILE A N 1
ATOM 1478 C CA . ILE A 1 182 ? 10.800 7.286 -25.727 1.00 88.06 182 ILE A CA 1
ATOM 1479 C C . ILE A 1 182 ? 10.593 8.696 -26.268 1.00 88.06 182 ILE A C 1
ATOM 1481 O O . ILE A 1 182 ? 9.534 9.015 -26.804 1.00 88.06 182 ILE A O 1
ATOM 1485 N N . ASN A 1 183 ? 11.623 9.525 -26.157 1.00 85.56 183 ASN A N 1
ATOM 1486 C CA . ASN A 1 183 ? 11.650 10.865 -26.711 1.00 85.56 183 ASN A CA 1
ATOM 1487 C C . ASN A 1 183 ? 12.794 10.986 -27.723 1.00 85.56 183 ASN A C 1
ATOM 1489 O O . ASN A 1 183 ? 13.964 10.727 -27.413 1.00 85.56 183 ASN A O 1
ATOM 1493 N N . TYR A 1 184 ? 12.442 11.397 -28.936 1.00 82.44 184 TYR A N 1
ATOM 1494 C CA . TYR A 1 184 ? 13.383 11.637 -30.017 1.00 82.44 184 TYR A CA 1
ATOM 1495 C C . TYR A 1 184 ? 13.722 13.133 -30.093 1.00 82.44 184 TYR A C 1
ATOM 1497 O O . TYR A 1 184 ? 12.851 13.974 -29.875 1.00 82.44 184 TYR A O 1
ATOM 1505 N N . PRO A 1 185 ? 14.974 13.507 -30.415 1.00 75.50 185 PRO A N 1
ATOM 1506 C CA . PRO A 1 185 ? 15.309 14.901 -30.697 1.00 75.50 185 PRO A CA 1
ATOM 1507 C C . PRO A 1 185 ? 14.376 15.471 -31.777 1.00 75.50 185 PRO A C 1
ATOM 1509 O O . PRO A 1 185 ? 14.058 14.760 -32.726 1.00 75.50 185 PRO A O 1
ATOM 1512 N N . ALA A 1 186 ? 13.990 16.748 -31.675 1.00 64.00 186 ALA A N 1
ATOM 1513 C CA . ALA A 1 186 ? 12.970 17.395 -32.521 1.00 64.00 186 ALA A CA 1
ATOM 1514 C C . ALA A 1 186 ? 13.211 17.323 -34.049 1.00 64.00 186 ALA A C 1
ATOM 1516 O O . ALA A 1 186 ? 12.324 17.645 -34.829 1.00 64.00 186 ALA A O 1
ATOM 1517 N N . GLN A 1 187 ? 14.402 16.904 -34.480 1.00 59.72 187 GLN A N 1
ATOM 1518 C CA . GLN A 1 187 ? 14.795 16.741 -35.884 1.00 59.72 187 GLN A CA 1
ATOM 1519 C C . GLN A 1 187 ? 14.768 15.272 -36.359 1.00 59.72 187 GLN A C 1
ATOM 1521 O O . GLN A 1 187 ? 15.148 14.979 -37.489 1.00 59.72 187 GLN A O 1
ATOM 1526 N N . SER A 1 188 ? 14.346 14.329 -35.510 1.00 61.84 188 SER A N 1
ATOM 1527 C CA . SER A 1 188 ? 14.340 12.890 -35.787 1.00 61.84 188 SER A CA 1
ATOM 1528 C C . SER A 1 188 ? 12.910 12.358 -35.903 1.00 61.84 188 SER A C 1
ATOM 1530 O O . SER A 1 188 ? 12.279 12.049 -34.897 1.00 61.84 188 SER A O 1
ATOM 1532 N N . ASN A 1 189 ? 12.434 12.134 -37.132 1.00 57.47 189 ASN A N 1
ATOM 1533 C CA . ASN A 1 189 ? 11.156 11.450 -37.417 1.00 57.47 189 ASN A CA 1
ATOM 1534 C C . ASN A 1 189 ? 11.223 9.915 -37.239 1.00 57.47 189 ASN A C 1
ATOM 1536 O O . ASN A 1 189 ? 10.398 9.181 -37.777 1.00 57.47 189 ASN A O 1
ATOM 1540 N N . SER A 1 190 ? 12.245 9.395 -36.559 1.00 64.25 190 SER A N 1
ATOM 1541 C CA . SER A 1 190 ? 12.586 7.973 -36.604 1.00 64.25 190 SER A CA 1
ATOM 1542 C C . SER A 1 190 ? 12.089 7.212 -35.373 1.00 64.25 190 SER A C 1
ATOM 1544 O O . SER A 1 190 ? 12.617 7.398 -34.284 1.00 64.25 190 SER A O 1
ATOM 1546 N N . THR A 1 191 ? 11.127 6.302 -35.560 1.00 79.75 191 THR A N 1
ATOM 1547 C CA . THR A 1 191 ? 10.679 5.297 -34.575 1.00 79.75 191 THR A CA 1
ATOM 1548 C C . THR A 1 191 ? 11.538 4.030 -34.666 1.00 79.75 191 THR A C 1
ATOM 1550 O O . THR A 1 191 ? 11.111 2.949 -35.098 1.00 79.75 191 THR A O 1
ATOM 1553 N N . TRP A 1 192 ? 12.823 4.182 -34.344 1.00 86.19 192 TRP A N 1
ATOM 1554 C CA . TRP A 1 192 ? 13.804 3.104 -34.481 1.00 86.19 192 TRP A CA 1
ATOM 1555 C C . TRP A 1 192 ? 13.926 2.211 -33.246 1.00 86.19 192 TRP A C 1
ATOM 1557 O O . TRP A 1 192 ? 14.511 1.132 -33.358 1.00 86.19 192 TRP A O 1
ATOM 1567 N N . CYS A 1 193 ? 13.364 2.622 -32.110 1.00 88.75 193 CYS A N 1
ATOM 1568 C CA . CYS A 1 193 ? 13.230 1.791 -30.922 1.00 88.75 193 CYS A CA 1
ATOM 1569 C C . CYS A 1 193 ? 11.799 1.798 -30.369 1.00 88.75 193 CYS A C 1
ATOM 1571 O O . CYS A 1 193 ? 11.010 2.712 -30.626 1.00 88.75 193 CYS A O 1
ATOM 1573 N N . SER A 1 194 ? 11.470 0.743 -29.629 1.00 90.88 194 SER A N 1
ATOM 1574 C CA . SER A 1 194 ? 10.174 0.520 -28.988 1.00 90.88 194 SER A CA 1
ATOM 1575 C C . SER A 1 194 ? 10.362 -0.059 -27.591 1.00 90.88 194 SER A C 1
ATOM 1577 O O . SER A 1 194 ? 11.336 -0.763 -27.330 1.00 90.88 194 SER A O 1
ATOM 1579 N N . LEU A 1 195 ? 9.413 0.231 -26.705 1.00 92.69 195 LEU A N 1
ATOM 1580 C CA . LEU A 1 195 ? 9.355 -0.339 -25.362 1.00 92.69 195 LEU A CA 1
ATOM 1581 C C . LEU A 1 195 ? 8.519 -1.616 -25.397 1.00 92.69 195 LEU A C 1
ATOM 1583 O O . LEU A 1 195 ? 7.459 -1.629 -26.025 1.00 92.69 195 LEU A O 1
ATOM 1587 N N . GLY A 1 196 ? 8.977 -2.661 -24.719 1.00 93.06 196 GLY A N 1
ATOM 1588 C CA . GLY A 1 196 ? 8.117 -3.777 -24.345 1.00 93.06 196 GLY A CA 1
ATOM 1589 C C . GLY A 1 196 ? 7.391 -3.518 -23.025 1.00 93.06 196 GLY A C 1
ATOM 1590 O O . GLY A 1 196 ? 7.372 -2.400 -22.503 1.00 93.06 196 GLY A O 1
ATOM 1591 N N . GLU A 1 197 ? 6.776 -4.566 -22.485 1.00 94.88 197 GLU A N 1
ATOM 1592 C CA . GLU A 1 197 ? 6.049 -4.485 -21.223 1.00 94.88 197 GLU A CA 1
ATOM 1593 C C . GLU A 1 197 ? 7.004 -4.304 -20.037 1.00 94.88 197 GLU A C 1
ATOM 1595 O O . GLU A 1 197 ? 8.024 -4.984 -19.922 1.00 94.88 197 GLU A O 1
ATOM 1600 N N . ILE A 1 198 ? 6.651 -3.382 -19.139 1.00 94.88 198 ILE A N 1
ATOM 1601 C CA . ILE A 1 198 ? 7.356 -3.200 -17.871 1.00 94.88 198 ILE A CA 1
ATOM 1602 C C . ILE A 1 198 ? 6.916 -4.313 -16.924 1.00 94.88 198 ILE A C 1
ATOM 1604 O O . ILE A 1 198 ? 5.733 -4.389 -16.568 1.00 94.88 198 ILE A O 1
ATOM 1608 N N . THR A 1 199 ? 7.876 -5.125 -16.494 1.00 94.88 199 THR A N 1
ATOM 1609 C CA . THR A 1 199 ? 7.669 -6.267 -15.596 1.00 94.88 199 THR A CA 1
ATOM 1610 C C . THR A 1 199 ? 8.366 -6.026 -14.265 1.00 94.88 199 THR A C 1
ATOM 1612 O O . THR A 1 199 ? 9.438 -5.427 -14.229 1.00 94.88 199 THR A O 1
ATOM 1615 N N . GLU A 1 200 ? 7.745 -6.453 -13.169 1.00 93.62 200 GLU A N 1
ATOM 1616 C CA . GLU A 1 200 ? 8.386 -6.490 -11.854 1.00 93.62 200 GLU A CA 1
ATOM 1617 C C . GLU A 1 200 ? 9.158 -7.810 -11.748 1.00 93.62 200 GLU A C 1
ATOM 1619 O O . GLU A 1 200 ? 8.580 -8.884 -11.917 1.00 93.62 200 GLU A O 1
ATOM 1624 N N . VAL A 1 201 ? 10.476 -7.725 -11.570 1.00 93.12 201 VAL A N 1
ATOM 1625 C CA . VAL A 1 201 ? 11.388 -8.884 -11.568 1.00 93.12 201 VAL A CA 1
ATOM 1626 C C . VAL A 1 201 ? 11.845 -9.270 -10.163 1.00 93.12 201 VAL A C 1
ATOM 1628 O O . VAL A 1 201 ? 12.251 -10.409 -9.951 1.00 93.12 201 VAL A O 1
ATOM 1631 N N . ASP A 1 202 ? 11.787 -8.326 -9.227 1.00 89.75 202 ASP A N 1
ATOM 1632 C CA . ASP A 1 202 ? 12.020 -8.498 -7.792 1.00 89.75 202 ASP A CA 1
ATOM 1633 C C . ASP A 1 202 ? 11.275 -7.373 -7.050 1.00 89.75 202 ASP A C 1
ATOM 1635 O O . ASP A 1 202 ? 10.791 -6.439 -7.692 1.00 89.75 202 ASP A O 1
ATOM 1639 N N . GLU A 1 203 ? 11.187 -7.439 -5.723 1.00 86.19 203 GLU A N 1
ATOM 1640 C CA . GLU A 1 203 ? 10.511 -6.426 -4.908 1.00 86.19 203 GLU A CA 1
ATOM 1641 C C . GLU A 1 203 ? 11.036 -5.013 -5.223 1.00 86.19 203 GLU A C 1
ATOM 1643 O O . GLU A 1 203 ? 12.244 -4.752 -5.182 1.00 86.19 203 GLU A O 1
ATOM 1648 N N . ASP A 1 204 ? 10.115 -4.108 -5.578 1.00 87.25 204 ASP A N 1
ATOM 1649 C CA . ASP A 1 204 ? 10.398 -2.723 -5.982 1.00 87.25 204 ASP A CA 1
ATOM 1650 C C . ASP A 1 204 ? 11.358 -2.611 -7.193 1.00 87.25 204 ASP A C 1
ATOM 1652 O O . ASP A 1 204 ? 11.883 -1.537 -7.490 1.00 87.25 204 ASP A O 1
ATOM 1656 N N . THR A 1 205 ? 11.617 -3.705 -7.916 1.00 91.00 205 THR A N 1
ATOM 1657 C CA . THR A 1 205 ? 12.579 -3.764 -9.021 1.00 91.00 205 THR A CA 1
ATOM 1658 C C . THR A 1 205 ? 11.884 -4.146 -10.311 1.00 91.00 205 THR A C 1
ATOM 1660 O O . THR A 1 205 ? 11.348 -5.241 -10.477 1.00 91.00 205 THR A O 1
ATOM 1663 N N . TYR A 1 206 ? 11.978 -3.255 -11.286 1.00 92.69 206 TYR A N 1
ATOM 1664 C CA . TYR A 1 206 ? 11.283 -3.387 -12.550 1.00 92.69 206 TYR A CA 1
ATOM 1665 C C . TYR A 1 206 ? 12.262 -3.395 -13.722 1.00 92.69 206 TYR A C 1
ATOM 1667 O O . TYR A 1 206 ? 13.323 -2.765 -13.692 1.00 92.69 206 TYR A O 1
ATOM 1675 N N . GLU A 1 207 ? 11.877 -4.099 -14.779 1.00 94.56 207 GLU A N 1
ATOM 1676 C CA . GLU A 1 207 ? 12.632 -4.234 -16.015 1.00 94.56 207 GLU A CA 1
ATOM 1677 C C . GLU A 1 207 ? 11.754 -3.862 -17.214 1.00 94.56 207 GLU A C 1
ATOM 1679 O O . GLU A 1 207 ? 10.605 -4.299 -17.325 1.00 94.56 207 GLU A O 1
ATOM 1684 N N . VAL A 1 208 ? 12.307 -3.057 -18.123 1.00 95.00 208 VAL A N 1
ATOM 1685 C CA . VAL A 1 208 ? 11.706 -2.756 -19.426 1.00 95.00 208 VAL A CA 1
ATOM 1686 C C . VAL A 1 208 ? 12.666 -3.162 -20.546 1.00 95.00 208 VAL A C 1
ATOM 1688 O O . VAL A 1 208 ? 13.803 -2.674 -20.589 1.00 95.00 208 VAL A O 1
ATOM 1691 N N . PRO A 1 209 ? 12.253 -4.048 -21.465 1.00 93.75 209 PRO A N 1
ATOM 1692 C CA . PRO A 1 209 ? 13.023 -4.316 -22.665 1.00 93.75 209 PRO A CA 1
ATOM 1693 C C . PRO A 1 209 ? 12.820 -3.181 -23.674 1.00 93.75 209 PRO A C 1
ATOM 1695 O O . PRO A 1 209 ? 11.705 -2.721 -23.925 1.00 93.75 209 PRO A O 1
ATOM 1698 N N . VAL A 1 210 ? 13.920 -2.720 -24.260 1.00 91.75 210 VAL A N 1
ATOM 1699 C CA . VAL A 1 210 ? 13.955 -1.720 -25.324 1.00 91.75 210 VAL A CA 1
ATOM 1700 C C . VAL A 1 210 ? 14.509 -2.385 -26.569 1.00 91.75 210 VAL A C 1
ATOM 1702 O O . VAL A 1 210 ? 15.716 -2.605 -26.690 1.00 91.75 210 VAL A O 1
ATOM 1705 N N . SER A 1 211 ? 13.625 -2.703 -27.505 1.00 92.31 211 SER A N 1
ATOM 1706 C CA . SER A 1 211 ? 14.014 -3.257 -28.798 1.00 92.31 211 SER A CA 1
ATOM 1707 C C . SER A 1 211 ? 14.425 -2.121 -29.731 1.00 92.31 211 SER A C 1
ATOM 1709 O O . SER A 1 211 ? 13.759 -1.085 -29.799 1.00 92.31 211 SER A O 1
ATOM 1711 N N . TYR A 1 212 ? 15.515 -2.300 -30.470 1.00 90.31 212 TYR A N 1
ATOM 1712 C CA . TYR A 1 212 ? 16.027 -1.320 -31.422 1.00 90.31 212 TYR A CA 1
ATOM 1713 C C . TYR A 1 212 ? 16.378 -1.980 -32.752 1.00 90.31 212 TYR A C 1
ATOM 1715 O O . TYR A 1 212 ? 16.906 -3.089 -32.814 1.00 90.31 212 TYR A O 1
ATOM 1723 N N . LYS A 1 213 ? 16.076 -1.274 -33.840 1.00 89.25 213 LYS A N 1
ATOM 1724 C CA . LYS A 1 213 ? 16.339 -1.739 -35.205 1.00 89.25 213 LYS A CA 1
ATOM 1725 C C . LYS A 1 213 ? 17.827 -1.649 -35.538 1.00 89.25 213 LYS A C 1
ATOM 1727 O O . LYS A 1 213 ? 18.567 -0.881 -34.920 1.00 89.25 213 LYS A O 1
ATOM 1732 N N . GLU A 1 214 ? 18.237 -2.363 -36.579 1.00 89.00 214 GLU A N 1
ATOM 1733 C CA . GLU A 1 214 ? 19.537 -2.167 -37.221 1.00 89.00 214 GLU A CA 1
ATOM 1734 C C . GLU A 1 214 ? 19.718 -0.697 -37.663 1.00 89.00 214 GLU A C 1
ATOM 1736 O O . GLU A 1 214 ? 18.746 0.022 -37.944 1.00 89.00 214 GLU A O 1
ATOM 1741 N N . ASN A 1 215 ? 20.959 -0.209 -37.666 1.00 84.19 215 ASN A N 1
ATOM 1742 C CA . ASN A 1 215 ? 21.333 1.114 -38.147 1.00 84.19 215 ASN A CA 1
ATOM 1743 C C . ASN A 1 215 ? 22.474 1.031 -39.166 1.00 84.19 215 ASN A C 1
ATOM 1745 O O . ASN A 1 215 ? 23.644 0.912 -38.811 1.00 84.19 215 ASN A O 1
ATOM 1749 N N . THR A 1 216 ? 22.143 1.194 -40.439 1.00 80.19 216 THR A N 1
ATOM 1750 C CA . THR A 1 216 ? 23.120 1.261 -41.536 1.00 80.19 216 THR A CA 1
ATOM 1751 C C . THR A 1 216 ? 23.534 2.701 -41.877 1.00 80.19 216 THR A C 1
ATOM 1753 O O . THR A 1 216 ? 24.344 2.920 -42.777 1.00 80.19 216 THR A O 1
ATOM 1756 N N . THR A 1 217 ? 22.993 3.690 -41.154 1.00 73.94 217 THR A N 1
ATOM 1757 C CA . THR A 1 217 ? 23.098 5.125 -41.468 1.00 73.94 217 THR A CA 1
ATOM 1758 C C . THR A 1 217 ? 23.954 5.893 -40.445 1.00 73.94 217 THR A C 1
ATOM 1760 O O . THR A 1 217 ? 24.842 5.322 -39.811 1.00 73.94 217 THR A O 1
ATOM 1763 N N . TYR A 1 218 ? 23.739 7.206 -40.311 1.00 75.50 218 TYR A N 1
ATOM 1764 C CA . TYR A 1 218 ? 24.412 8.052 -39.323 1.00 75.50 218 TYR A CA 1
ATOM 1765 C C . TYR A 1 218 ? 24.038 7.675 -37.881 1.00 75.50 218 TYR A C 1
ATOM 1767 O O . TYR A 1 218 ? 23.068 6.955 -37.627 1.00 75.50 218 TYR A O 1
ATOM 1775 N N . GLY A 1 219 ? 24.823 8.168 -36.918 1.00 76.25 219 GLY A N 1
ATOM 1776 C CA . GLY A 1 219 ? 24.526 7.987 -35.499 1.00 76.25 219 GLY A CA 1
ATOM 1777 C C . GLY A 1 219 ? 23.157 8.563 -35.131 1.00 76.25 219 GLY A C 1
ATOM 1778 O O . GLY A 1 219 ? 22.767 9.621 -35.625 1.00 76.25 219 GLY A O 1
ATOM 1779 N N . ARG A 1 220 ? 22.426 7.860 -34.263 1.00 81.69 220 ARG A N 1
ATOM 1780 C CA . ARG A 1 220 ? 21.085 8.254 -33.803 1.00 81.69 220 ARG A CA 1
ATOM 1781 C C . ARG A 1 220 ? 20.969 8.121 -32.292 1.00 81.69 220 ARG A C 1
ATOM 1783 O O . ARG A 1 220 ? 21.628 7.280 -31.682 1.00 81.69 220 ARG A O 1
ATOM 1790 N N . ILE A 1 221 ? 20.148 8.979 -31.693 1.00 82.19 221 ILE A N 1
ATOM 1791 C CA . ILE A 1 221 ? 19.994 9.104 -30.240 1.00 82.19 221 ILE A CA 1
ATOM 1792 C C . ILE A 1 221 ? 18.510 9.054 -29.894 1.00 82.19 221 ILE A C 1
ATOM 1794 O O . ILE A 1 221 ? 17.689 9.680 -30.566 1.00 82.19 221 ILE A O 1
ATOM 1798 N N . ALA A 1 222 ? 18.186 8.329 -28.826 1.00 83.62 222 ALA A N 1
ATOM 1799 C CA . ALA A 1 222 ? 16.872 8.324 -28.204 1.00 83.62 222 ALA A CA 1
ATOM 1800 C C . ALA A 1 222 ? 17.041 8.531 -26.699 1.00 83.62 222 ALA A C 1
ATOM 1802 O O . ALA A 1 222 ? 17.949 7.979 -26.066 1.00 83.62 222 ALA A O 1
ATOM 1803 N N . LYS A 1 223 ? 16.164 9.355 -26.130 1.00 85.50 223 LYS A N 1
ATOM 1804 C CA . LYS A 1 223 ? 16.100 9.587 -24.690 1.00 85.50 223 LYS A CA 1
ATOM 1805 C C . LYS A 1 223 ? 14.961 8.767 -24.118 1.00 85.50 223 LYS A C 1
ATOM 1807 O O . LYS A 1 223 ? 13.870 8.761 -24.680 1.00 85.50 223 LYS A O 1
ATOM 1812 N N . LEU A 1 224 ? 15.198 8.134 -22.985 1.00 87.06 224 LEU A N 1
ATOM 1813 C CA . LEU A 1 224 ? 14.165 7.458 -22.223 1.00 87.06 224 LEU A CA 1
ATOM 1814 C C . LEU A 1 224 ? 13.805 8.332 -21.038 1.00 87.06 224 LEU A C 1
ATOM 1816 O O . LEU A 1 224 ? 14.665 8.690 -20.236 1.00 87.06 224 LEU A O 1
ATOM 1820 N N . TRP A 1 225 ? 12.541 8.713 -20.984 1.00 86.06 225 TRP A N 1
ATOM 1821 C CA . TRP A 1 225 ? 11.955 9.475 -19.899 1.00 86.06 225 TRP A CA 1
ATOM 1822 C C . TRP A 1 225 ? 11.264 8.481 -18.992 1.00 86.06 225 TRP A C 1
ATOM 1824 O O . TRP A 1 225 ? 10.354 7.782 -19.436 1.00 86.06 225 TRP A O 1
ATOM 1834 N N . ILE A 1 226 ? 11.737 8.388 -17.759 1.00 86.44 226 ILE A N 1
ATOM 1835 C CA . ILE A 1 226 ? 11.224 7.448 -16.776 1.00 86.44 226 ILE A CA 1
ATOM 1836 C C . ILE A 1 226 ? 10.616 8.256 -15.643 1.00 86.44 226 ILE A C 1
ATOM 1838 O O . ILE A 1 226 ? 11.280 9.135 -15.090 1.00 86.44 226 ILE A O 1
ATOM 1842 N N . THR A 1 227 ? 9.355 7.975 -15.340 1.00 83.69 227 THR A N 1
ATOM 1843 C CA . THR A 1 227 ? 8.573 8.736 -14.370 1.00 83.69 227 THR A CA 1
ATOM 1844 C C . THR A 1 227 ? 7.900 7.801 -13.370 1.00 83.69 227 THR A C 1
ATOM 1846 O O . THR A 1 227 ? 7.331 6.772 -13.745 1.00 83.69 227 THR A O 1
ATOM 1849 N N . THR A 1 228 ? 7.982 8.148 -12.088 1.00 79.44 228 THR A N 1
ATOM 1850 C CA . THR A 1 228 ? 7.295 7.489 -10.962 1.00 79.44 228 THR A CA 1
ATOM 1851 C C . THR A 1 228 ? 6.692 8.606 -10.140 1.00 79.44 228 THR A C 1
ATOM 1853 O O . THR A 1 228 ? 7.398 9.568 -9.885 1.00 79.44 228 THR A O 1
ATOM 1856 N N . GLY A 1 229 ? 5.397 8.564 -9.818 1.00 71.50 229 GLY A N 1
ATOM 1857 C CA . GLY A 1 229 ? 4.739 9.684 -9.134 1.00 71.50 229 GLY A CA 1
ATOM 1858 C C . GLY A 1 229 ? 5.073 11.069 -9.735 1.00 71.50 229 GLY A C 1
ATOM 1859 O O . GLY A 1 229 ? 4.590 11.439 -10.806 1.00 71.50 229 GLY A O 1
ATOM 1860 N N . ARG A 1 230 ? 5.894 11.823 -9.002 1.00 65.62 230 ARG A N 1
ATOM 1861 C CA . ARG A 1 230 ? 6.523 13.128 -9.258 1.00 65.62 230 ARG A CA 1
ATOM 1862 C C . ARG A 1 230 ? 8.023 13.075 -9.618 1.00 65.62 230 ARG A C 1
ATOM 1864 O O . ARG A 1 230 ? 8.507 14.083 -10.137 1.00 65.62 230 ARG A O 1
ATOM 1871 N N . ASP A 1 231 ? 8.764 11.996 -9.357 1.00 65.19 231 ASP A N 1
ATOM 1872 C CA . ASP A 1 231 ? 10.177 11.874 -9.752 1.00 65.19 231 ASP A CA 1
ATOM 1873 C C . ASP A 1 231 ? 10.308 11.573 -11.255 1.00 65.19 231 ASP A C 1
ATOM 1875 O O . ASP A 1 231 ? 9.572 10.774 -11.840 1.00 65.19 231 ASP A O 1
ATOM 1879 N N . ASN A 1 232 ? 11.266 12.240 -11.899 1.00 64.69 232 ASN A N 1
ATOM 1880 C CA . ASN A 1 232 ? 11.504 12.164 -13.336 1.00 64.69 232 ASN A CA 1
ATOM 1881 C C . ASN A 1 232 ? 13.003 12.017 -13.599 1.00 64.69 232 ASN A C 1
ATOM 1883 O O . ASN A 1 232 ? 13.788 12.921 -13.302 1.00 64.69 232 ASN A O 1
ATOM 1887 N N . LYS A 1 233 ? 13.408 10.920 -14.246 1.00 74.88 233 LYS A N 1
ATOM 1888 C CA . LYS A 1 233 ? 14.796 10.710 -14.679 1.00 74.88 233 LYS A CA 1
ATOM 1889 C C . LYS A 1 233 ? 14.888 10.474 -16.178 1.00 74.88 233 LY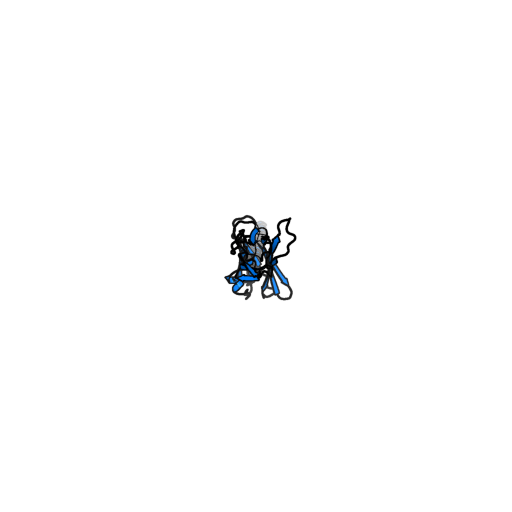S A C 1
ATOM 1891 O O . LYS A 1 233 ? 14.013 9.874 -16.799 1.00 74.88 233 LYS A O 1
ATOM 1896 N N . VAL A 1 234 ? 15.979 10.964 -16.763 1.00 67.31 234 VAL A N 1
ATOM 1897 C CA . VAL A 1 234 ? 16.261 10.834 -18.194 1.00 67.31 234 VAL A CA 1
ATOM 1898 C C . VAL A 1 234 ? 17.487 9.956 -18.381 1.00 67.31 234 VAL A C 1
ATOM 1900 O O . VAL A 1 234 ? 18.581 10.318 -17.953 1.00 67.31 234 VAL A O 1
ATOM 1903 N N . LEU A 1 235 ? 17.314 8.828 -19.068 1.00 65.38 235 LEU A N 1
ATOM 1904 C CA . LEU A 1 235 ? 18.420 7.998 -19.532 1.00 65.38 235 LEU A CA 1
ATOM 1905 C C . LEU A 1 235 ? 18.691 8.294 -21.011 1.00 65.38 235 LEU A C 1
ATOM 1907 O O . LEU A 1 235 ? 17.776 8.309 -21.837 1.00 65.38 235 LEU A O 1
ATOM 1911 N N . LEU A 1 236 ? 19.951 8.543 -21.359 1.00 57.41 236 LEU A N 1
ATOM 1912 C CA . LEU A 1 236 ? 20.376 8.781 -22.738 1.00 57.41 236 LEU A CA 1
ATOM 1913 C C . LEU A 1 236 ? 20.939 7.488 -23.327 1.00 57.41 236 LEU A C 1
ATOM 1915 O O . LEU A 1 236 ? 21.851 6.900 -22.753 1.00 57.41 236 LEU A O 1
ATOM 1919 N N . SER A 1 237 ? 20.426 7.069 -24.484 1.00 58.81 237 SER A N 1
ATOM 1920 C CA . SER A 1 237 ? 20.990 5.958 -25.258 1.00 58.81 237 SER A CA 1
ATOM 1921 C C . SER A 1 237 ? 21.372 6.448 -26.655 1.00 58.81 237 SER A C 1
ATOM 1923 O O . SER A 1 237 ? 20.604 7.158 -27.314 1.00 58.81 237 SER A O 1
ATOM 1925 N N . SER A 1 238 ? 22.584 6.118 -27.099 1.00 49.72 238 SER A N 1
ATOM 1926 C CA . SER A 1 238 ? 23.100 6.490 -28.418 1.00 49.72 238 SER A CA 1
ATOM 1927 C C . SER A 1 238 ? 23.559 5.248 -29.175 1.00 49.72 238 SER A C 1
ATOM 1929 O O . SER A 1 238 ? 24.076 4.299 -28.595 1.00 49.72 238 SER A O 1
ATOM 1931 N N . SER A 1 239 ? 23.375 5.243 -30.492 1.00 50.44 239 SER A N 1
ATOM 1932 C CA . SER A 1 239 ? 24.047 4.303 -31.388 1.00 50.44 239 SER A CA 1
ATOM 1933 C C . SER A 1 239 ? 25.056 5.107 -32.202 1.00 50.44 239 SER A C 1
ATOM 1935 O O . SER A 1 239 ? 24.667 5.995 -32.967 1.00 50.44 239 SER A O 1
ATOM 1937 N N . VAL A 1 240 ? 26.352 4.856 -31.988 1.00 41.59 240 VAL A N 1
ATOM 1938 C CA . VAL A 1 240 ? 27.448 5.539 -32.694 1.00 41.59 240 VAL A CA 1
ATOM 1939 C C . VAL A 1 240 ? 28.014 4.606 -33.758 1.00 41.59 240 VAL A C 1
ATOM 1941 O O . VAL A 1 240 ? 28.400 3.477 -33.465 1.00 41.59 240 VAL A O 1
ATOM 1944 N N . ARG A 1 241 ? 28.114 5.099 -34.996 1.00 44.28 241 ARG A N 1
ATOM 1945 C CA . ARG A 1 241 ? 28.914 4.476 -36.052 1.00 44.28 241 ARG A CA 1
ATOM 1946 C C . ARG A 1 241 ? 30.351 4.966 -35.906 1.00 44.28 241 ARG A C 1
ATOM 1948 O O . ARG A 1 241 ? 30.604 6.151 -36.095 1.00 44.28 241 ARG A O 1
ATOM 1955 N N . ASN A 1 242 ? 31.289 4.065 -35.630 1.00 42.94 242 ASN A N 1
ATOM 1956 C CA . ASN A 1 242 ? 32.688 4.306 -35.966 1.00 42.94 242 ASN A CA 1
ATOM 1957 C C . ASN A 1 242 ? 32.904 3.783 -37.390 1.00 42.94 242 ASN A C 1
ATOM 1959 O O . ASN A 1 242 ? 32.983 2.579 -37.609 1.00 42.94 242 ASN A O 1
ATOM 1963 N N . SER A 1 243 ? 32.960 4.678 -38.374 1.00 38.66 243 SER A N 1
ATOM 1964 C CA . SER A 1 243 ? 33.550 4.353 -39.676 1.00 38.66 243 SER A CA 1
ATOM 1965 C C . SER A 1 243 ? 34.202 5.590 -40.293 1.00 38.66 243 SER A C 1
ATOM 1967 O O . SER A 1 243 ? 33.719 6.152 -41.272 1.00 38.66 243 SER A O 1
ATOM 1969 N N . LEU A 1 244 ? 35.324 5.997 -39.705 1.00 33.56 244 LEU A N 1
ATOM 1970 C CA . LEU A 1 244 ? 36.446 6.549 -40.462 1.00 33.56 244 LEU A CA 1
ATOM 1971 C C . LEU A 1 244 ? 37.630 5.582 -40.309 1.00 33.56 244 LEU A C 1
ATOM 1973 O O . LEU A 1 244 ? 38.670 5.912 -39.756 1.00 33.56 244 LEU A O 1
ATOM 1977 N N . MET A 1 245 ? 37.441 4.345 -40.775 1.00 37.69 245 MET A N 1
ATOM 1978 C CA . MET A 1 245 ? 38.528 3.596 -41.401 1.00 37.69 245 MET A CA 1
ATOM 1979 C C . MET A 1 245 ? 38.317 3.720 -42.908 1.00 37.69 245 MET A C 1
ATOM 1981 O O . MET A 1 245 ? 37.215 3.478 -43.397 1.00 37.69 245 MET A O 1
ATOM 1985 N N . ASN A 1 246 ? 39.393 4.076 -43.604 1.00 37.38 246 ASN A N 1
ATOM 1986 C CA . ASN A 1 246 ? 39.528 4.212 -45.053 1.00 37.38 246 ASN A CA 1
ATOM 1987 C C . ASN A 1 246 ? 38.878 5.451 -45.684 1.00 37.38 246 ASN A C 1
ATOM 1989 O O . ASN A 1 246 ? 37.872 5.365 -46.384 1.00 37.38 246 ASN A O 1
ATOM 1993 N N . GLN A 1 247 ? 39.569 6.584 -45.570 1.00 32.19 247 GLN A N 1
ATOM 1994 C CA . GLN A 1 247 ? 39.832 7.369 -46.775 1.00 32.19 247 GLN A CA 1
ATOM 1995 C C . GLN A 1 247 ? 41.308 7.173 -47.136 1.00 32.19 247 GLN A C 1
ATOM 1997 O O . GLN A 1 247 ? 42.194 7.504 -46.350 1.00 32.19 247 GLN A O 1
ATOM 2002 N N . ARG A 1 248 ? 41.520 6.495 -48.269 1.00 34.19 248 ARG A N 1
ATOM 2003 C CA . ARG A 1 248 ? 42.744 6.587 -49.067 1.00 34.19 248 ARG A CA 1
ATOM 2004 C C . ARG A 1 248 ? 42.794 7.957 -49.728 1.00 34.19 248 ARG A C 1
ATOM 2006 O O . ARG A 1 248 ? 41.691 8.464 -50.034 1.00 34.19 248 ARG A O 1
#

Organism: NCBI:txid2518971

Radius of gyration: 39.42 Å; chains: 1; bounding box: 99×37×137 Å